Protein AF-A0A822E993-F1 (afdb_monomer_lite)

Sequence (216 aa):
KRFIEVQTLLLAPICPHVCDYVYQLLYPNKSIMEAKWPTPGKIDQSLIDSCNYLINTVHYFRNRSKILTTQQNKKYNVAVIYVACNYPRWQIIVINQLKIFFKENLSFPDNKILSSYFKDRQEIDKKYAKKVMPFVTYCQQLVKEANNNINILDQHLSFNEYEILVHNQQYIQRSLKLDELEIKVLDEEDTININNLDDVIPGKPLIQFFSNSSMD

pLDDT: mean 81.41, std 11.9, range [31.69, 96.19]

Secondary structure (DSSP, 8-state):
-HHHHHHHHHHTTT-HHHHHHHHHHHSTT--GGGPPPPPP----HHHHHHHHHHHHHHHHHHHHHHHHHHHH-----EEEEEEESS--HHHHHHHHHHHHHHHHHSSPPPHHHHHHHHHS-TTS-TTTHHHHHHHHHHHHHHHHHTTT-GGGGTS--SS-HHHHHHHTHHHHHHHHT-SEEEEEEE-TT-----TTGGG-BTTB-EEEEE-GGG--

Structure (mmCIF, N/CA/C/O backbone):
data_AF-A0A822E993-F1
#
_entry.id   AF-A0A822E993-F1
#
loop_
_atom_site.group_PDB
_atom_site.id
_atom_site.type_symbol
_atom_site.label_atom_id
_atom_site.label_alt_id
_atom_site.label_comp_id
_atom_site.label_asym_id
_atom_site.label_entity_id
_atom_site.label_seq_id
_atom_site.pdbx_PDB_ins_code
_atom_site.Cartn_x
_atom_site.Cartn_y
_atom_site.Cartn_z
_atom_site.occupancy
_atom_site.B_iso_or_equiv
_atom_site.auth_seq_id
_atom_site.auth_comp_id
_atom_site.auth_asym_id
_atom_site.auth_atom_id
_atom_site.pdbx_PDB_model_num
ATOM 1 N N . LYS A 1 1 ? -17.541 -4.269 17.108 1.00 82.38 1 LYS A N 1
ATOM 2 C CA . LYS A 1 1 ? -17.437 -4.755 18.510 1.00 82.38 1 LYS A CA 1
ATOM 3 C C . LYS A 1 1 ? -15.993 -5.075 18.911 1.00 82.38 1 LYS A C 1
ATOM 5 O O . LYS A 1 1 ? -15.479 -4.361 19.756 1.00 82.38 1 LYS A O 1
ATOM 10 N N . ARG A 1 2 ? -15.307 -6.040 18.271 1.00 89.94 2 ARG A N 1
ATOM 11 C CA . ARG A 1 2 ? -13.925 -6.432 18.639 1.00 89.94 2 ARG A CA 1
ATOM 12 C C . ARG A 1 2 ? -12.895 -5.292 18.601 1.00 89.94 2 ARG A C 1
ATOM 14 O O . ARG A 1 2 ? -12.056 -5.223 19.484 1.00 89.94 2 ARG A O 1
ATOM 21 N N . PHE A 1 3 ? -12.989 -4.379 17.631 1.00 93.69 3 PHE A N 1
ATOM 22 C CA . PHE A 1 3 ? -12.124 -3.191 17.584 1.00 93.69 3 PHE A CA 1
ATOM 23 C C . PHE A 1 3 ? -12.232 -2.333 18.854 1.00 93.69 3 PHE A C 1
ATOM 25 O O . PHE A 1 3 ? -11.215 -1.992 19.439 1.00 93.69 3 PHE A O 1
ATOM 32 N N . ILE A 1 4 ? -13.460 -2.033 19.296 1.00 94.19 4 ILE A N 1
ATOM 33 C CA . ILE A 1 4 ? -13.707 -1.181 20.469 1.00 94.19 4 ILE A CA 1
ATOM 34 C C . ILE A 1 4 ? -13.124 -1.848 21.714 1.00 94.19 4 ILE A C 1
ATOM 36 O O . ILE A 1 4 ? -12.376 -1.220 22.442 1.00 94.19 4 ILE A O 1
ATOM 40 N N . GLU A 1 5 ? -13.386 -3.141 21.903 1.00 92.88 5 GLU A N 1
ATOM 41 C CA . GLU A 1 5 ? -12.838 -3.917 23.018 1.00 92.88 5 GLU A CA 1
ATOM 42 C C . GLU A 1 5 ? -11.303 -3.894 23.057 1.00 92.88 5 GLU A C 1
ATOM 44 O O . GLU A 1 5 ? -10.722 -3.537 24.076 1.00 92.88 5 GLU A O 1
ATOM 49 N N . VAL A 1 6 ? -10.638 -4.226 21.945 1.00 94.69 6 VAL A N 1
ATOM 50 C CA . VAL A 1 6 ? -9.168 -4.241 21.882 1.00 94.69 6 VAL A CA 1
ATOM 51 C C . VAL A 1 6 ? -8.600 -2.840 22.105 1.00 94.69 6 VAL A C 1
ATOM 53 O O . VAL A 1 6 ? -7.672 -2.688 22.892 1.00 94.69 6 VAL A O 1
ATOM 56 N N . GLN A 1 7 ? -9.172 -1.812 21.473 1.00 95.19 7 GLN A N 1
ATOM 57 C CA . GLN A 1 7 ? -8.720 -0.431 21.636 1.00 95.19 7 GLN A CA 1
ATOM 58 C C . GLN A 1 7 ? -8.863 0.044 23.087 1.00 95.19 7 GLN A C 1
ATOM 60 O O . GLN A 1 7 ? -7.957 0.682 23.618 1.00 95.19 7 GLN A O 1
ATOM 65 N N . THR A 1 8 ? -9.975 -0.297 23.739 1.00 95.19 8 THR A N 1
ATOM 66 C CA . THR A 1 8 ? -10.232 0.000 25.149 1.00 95.19 8 THR A CA 1
ATOM 67 C C . THR A 1 8 ? -9.218 -0.693 26.063 1.00 95.19 8 THR A C 1
ATOM 69 O O . THR A 1 8 ? -8.695 -0.050 26.968 1.00 95.19 8 THR A O 1
ATOM 72 N N . LEU A 1 9 ? -8.865 -1.957 25.799 1.00 94.94 9 LEU A N 1
ATOM 73 C CA . LEU A 1 9 ? -7.833 -2.674 26.561 1.00 94.94 9 LEU A CA 1
ATOM 74 C C . LEU A 1 9 ? -6.432 -2.081 26.366 1.00 94.94 9 LEU A C 1
ATOM 76 O O . LEU A 1 9 ? -5.695 -1.921 27.336 1.00 94.94 9 LEU A O 1
ATOM 80 N N . LEU A 1 10 ? -6.068 -1.722 25.132 1.00 95.44 10 LEU A N 1
ATOM 81 C CA . LEU A 1 10 ? -4.770 -1.110 24.828 1.00 95.44 10 LEU A CA 1
ATOM 82 C C . LEU A 1 10 ? -4.624 0.284 25.454 1.00 95.44 10 LEU A C 1
ATOM 84 O O . LEU A 1 10 ? -3.526 0.672 25.846 1.00 95.44 10 LEU A O 1
ATOM 88 N N . LEU A 1 11 ? -5.724 1.034 25.555 1.00 96.06 11 LEU A N 1
ATOM 89 C CA . LEU A 1 11 ? -5.747 2.387 26.111 1.00 96.06 11 LEU A CA 1
ATOM 90 C C . LEU A 1 11 ? -5.896 2.408 27.645 1.00 96.06 11 LEU A C 1
ATOM 92 O O . LEU A 1 11 ? -5.627 3.436 28.271 1.00 96.06 11 LEU A O 1
ATOM 96 N N . ALA A 1 12 ? -6.278 1.285 28.262 1.00 95.38 12 ALA A N 1
ATOM 97 C CA . ALA A 1 12 ? -6.525 1.165 29.700 1.00 95.38 12 ALA A CA 1
ATOM 98 C C . ALA A 1 12 ? -5.381 1.686 30.596 1.00 95.38 12 ALA A C 1
ATOM 100 O O . ALA A 1 12 ? -5.687 2.399 31.554 1.00 95.38 12 ALA A O 1
ATOM 101 N N . PRO A 1 13 ? -4.085 1.431 30.300 1.00 94.31 13 PRO A N 1
ATOM 102 C CA . PRO A 1 13 ? -2.980 1.935 31.123 1.00 94.31 13 PRO A CA 1
ATOM 103 C C . PRO A 1 13 ? -2.816 3.463 31.086 1.00 94.31 13 PRO A C 1
ATOM 105 O O . PRO A 1 13 ? -2.168 4.026 31.962 1.00 94.31 13 PRO A O 1
ATOM 108 N N . ILE A 1 14 ? -3.374 4.134 30.072 1.00 96.19 14 ILE A N 1
ATOM 109 C CA . ILE A 1 14 ? -3.235 5.582 29.854 1.00 96.19 14 ILE A CA 1
ATOM 110 C C . ILE A 1 14 ? -4.478 6.320 30.362 1.00 96.19 14 ILE A C 1
ATOM 112 O O . ILE A 1 14 ? -4.371 7.323 31.066 1.00 96.19 14 ILE A O 1
ATOM 116 N N . CYS A 1 15 ? -5.672 5.830 30.017 1.00 95.38 15 CYS A N 1
ATOM 117 C CA . CYS A 1 15 ? -6.947 6.460 30.368 1.00 95.38 15 CYS A CA 1
ATOM 118 C C . CYS A 1 15 ? -7.907 5.457 31.035 1.00 95.38 15 CYS A C 1
ATOM 120 O O . CYS A 1 15 ? -8.941 5.124 30.446 1.00 95.38 15 CYS A O 1
ATOM 122 N N . PRO A 1 16 ? -7.616 4.989 32.263 1.00 94.12 16 PRO A N 1
ATOM 123 C CA . PRO A 1 16 ? -8.351 3.890 32.892 1.00 94.12 16 PRO A CA 1
ATOM 124 C C . PRO A 1 16 ? -9.833 4.207 33.120 1.00 94.12 16 PRO A C 1
ATOM 126 O O . PRO A 1 16 ? -10.677 3.368 32.837 1.00 94.12 16 PRO A O 1
ATOM 129 N N . HIS A 1 17 ? -10.175 5.427 33.548 1.00 94.12 17 HIS A N 1
ATOM 130 C CA . HIS A 1 17 ? -11.564 5.809 33.849 1.00 94.12 17 HIS A CA 1
ATOM 131 C C . HIS A 1 17 ? -12.476 5.776 32.613 1.00 94.12 17 HIS A C 1
ATOM 133 O O . HIS A 1 17 ? -13.586 5.254 32.661 1.00 94.12 17 HIS A O 1
ATOM 139 N N . VAL A 1 18 ? -11.993 6.312 31.484 1.00 95.38 18 VAL A N 1
ATOM 140 C CA . VAL A 1 18 ? -12.743 6.307 30.217 1.00 95.38 18 VAL A CA 1
ATOM 141 C C . VAL A 1 18 ? -12.866 4.882 29.695 1.00 95.38 18 VAL A C 1
ATOM 143 O O . VAL A 1 18 ? -13.931 4.474 29.238 1.00 95.38 18 VAL A O 1
ATOM 146 N N . CYS A 1 19 ? -11.781 4.114 29.782 1.00 95.94 19 CYS A N 1
ATOM 147 C CA . CYS A 1 19 ? -11.766 2.742 29.308 1.00 95.94 19 CYS A CA 1
ATOM 148 C C . CYS A 1 19 ? -12.680 1.839 30.145 1.00 95.94 19 CYS A C 1
ATOM 150 O O . CYS A 1 19 ? -13.388 1.033 29.557 1.00 95.94 19 CYS A O 1
ATOM 152 N N . ASP A 1 20 ? -12.745 2.011 31.469 1.00 94.44 20 ASP A N 1
ATOM 153 C CA . ASP A 1 20 ? -13.665 1.264 32.337 1.00 94.44 20 ASP A CA 1
ATOM 154 C C . ASP A 1 20 ? -15.129 1.582 32.007 1.00 94.44 20 ASP A C 1
ATOM 156 O O . ASP A 1 20 ? -15.923 0.666 31.819 1.00 94.44 20 ASP A O 1
ATOM 160 N N . TYR A 1 21 ? -15.470 2.859 31.795 1.00 94.69 21 TYR A N 1
ATOM 161 C CA . TYR A 1 21 ? -16.812 3.249 31.351 1.00 94.69 21 TYR A CA 1
ATOM 162 C C . TYR A 1 21 ? -17.186 2.617 30.000 1.00 94.69 21 TYR A C 1
ATOM 164 O O . TYR A 1 21 ? -18.245 2.006 29.861 1.00 94.69 21 TYR A O 1
ATOM 172 N N . VAL A 1 22 ? -16.301 2.701 28.999 1.00 94.50 22 VAL A N 1
ATOM 173 C CA . VAL A 1 22 ? -16.528 2.078 27.681 1.00 94.50 22 VAL A CA 1
ATOM 174 C C . VAL A 1 22 ? -16.613 0.553 27.792 1.00 94.50 22 VAL A C 1
ATOM 176 O O . VAL A 1 22 ? -17.422 -0.075 27.107 1.00 94.50 22 VAL A O 1
ATOM 179 N N . TYR A 1 23 ? -15.813 -0.056 28.664 1.00 94.38 23 TYR A N 1
ATOM 180 C CA . TYR A 1 23 ? -15.820 -1.495 28.889 1.00 94.38 23 TYR A CA 1
ATOM 181 C C . TYR A 1 23 ? -17.119 -1.958 29.558 1.00 94.38 23 TYR A C 1
ATOM 183 O O . TYR A 1 23 ? -17.698 -2.941 29.103 1.00 94.38 23 TYR A O 1
ATOM 191 N N . GLN A 1 24 ? -17.643 -1.213 30.536 1.00 93.94 24 GLN A N 1
ATOM 192 C CA . GLN A 1 24 ? -18.948 -1.473 31.155 1.00 93.94 24 GLN A CA 1
ATOM 193 C C . GLN A 1 24 ? -20.109 -1.352 30.154 1.00 93.94 24 GLN A C 1
ATOM 195 O O . GLN A 1 24 ? -21.062 -2.129 30.225 1.00 93.94 24 GLN A O 1
ATOM 200 N N . LEU A 1 25 ? -20.022 -0.435 29.179 1.00 93.94 25 LEU A N 1
ATOM 201 C CA . LEU A 1 25 ? -21.004 -0.341 28.088 1.00 93.94 25 LEU A CA 1
ATOM 202 C C . LEU A 1 25 ? -20.999 -1.587 27.185 1.00 93.94 25 LEU A C 1
ATOM 204 O O . LEU A 1 25 ? -22.043 -1.982 26.668 1.00 93.94 25 LEU A O 1
ATOM 208 N N . LEU A 1 26 ? -19.834 -2.209 26.974 1.00 92.06 26 LEU A N 1
ATOM 209 C CA . LEU A 1 26 ? -19.707 -3.441 26.186 1.00 92.06 26 LEU A CA 1
ATOM 210 C C . LEU A 1 26 ? -20.053 -4.699 26.996 1.00 92.06 26 LEU A C 1
ATOM 212 O O . LEU A 1 26 ? -20.628 -5.645 26.446 1.00 92.06 26 LEU A O 1
ATOM 216 N N . TYR A 1 27 ? -19.679 -4.707 28.275 1.00 91.25 27 TYR A N 1
ATOM 217 C CA . TYR A 1 27 ? -19.807 -5.809 29.218 1.00 91.25 27 TYR A CA 1
ATOM 218 C C . TYR A 1 27 ? -20.334 -5.288 30.564 1.00 91.25 27 TYR A C 1
ATOM 220 O O . TYR A 1 27 ? -19.545 -4.932 31.443 1.00 91.25 27 TYR A O 1
ATOM 228 N N . PRO A 1 28 ? -21.664 -5.276 30.754 1.00 91.38 28 PRO A N 1
ATOM 229 C CA . PRO A 1 28 ? -22.270 -4.795 31.989 1.00 91.38 28 PRO A CA 1
ATOM 230 C C . PRO A 1 28 ? -21.721 -5.523 33.223 1.00 91.38 28 PRO A C 1
ATOM 232 O O . PRO A 1 28 ? -21.544 -6.743 33.200 1.00 91.38 28 PRO A O 1
ATOM 235 N N . ASN A 1 29 ? -21.485 -4.773 34.303 1.00 88.19 29 ASN A N 1
ATOM 236 C CA . ASN A 1 29 ? -20.983 -5.258 35.598 1.00 88.19 29 ASN A CA 1
ATOM 237 C C . ASN A 1 29 ? -19.580 -5.892 35.574 1.00 88.19 29 ASN A C 1
ATOM 239 O O . ASN A 1 29 ? -19.241 -6.642 36.487 1.00 88.19 29 ASN A O 1
ATOM 243 N N . LYS A 1 30 ? -18.759 -5.610 34.556 1.00 91.31 30 LYS A N 1
ATOM 244 C CA . LYS A 1 30 ? -17.346 -6.008 34.532 1.00 91.31 30 LYS A CA 1
ATOM 245 C C . LYS A 1 30 ? -16.450 -4.782 34.521 1.00 91.31 30 LYS A C 1
ATOM 247 O O . LYS A 1 30 ? -16.695 -3.856 33.752 1.00 91.31 30 LYS A O 1
ATOM 252 N N . SER A 1 31 ? -15.397 -4.807 35.333 1.00 91.56 31 SER A N 1
ATOM 253 C CA . SER A 1 31 ? -14.355 -3.783 35.283 1.00 91.56 31 SER A CA 1
ATOM 254 C C . SER A 1 31 ? -13.259 -4.177 34.301 1.00 91.56 31 SER A C 1
ATOM 256 O O . SER A 1 31 ? -12.918 -5.353 34.150 1.00 91.56 31 SER A O 1
ATOM 258 N N . ILE A 1 32 ? -12.672 -3.174 33.655 1.00 93.00 32 ILE A N 1
ATOM 259 C CA . ILE A 1 32 ? -11.519 -3.359 32.779 1.00 93.00 32 ILE A CA 1
ATOM 260 C C . ILE A 1 32 ? -10.275 -3.842 33.534 1.00 93.00 32 ILE A C 1
ATOM 262 O O . ILE A 1 32 ? -9.412 -4.479 32.939 1.00 93.00 32 ILE A O 1
ATOM 266 N N . MET A 1 33 ? -10.191 -3.596 34.846 1.00 90.12 33 MET A N 1
ATOM 267 C CA . MET A 1 33 ? -9.048 -4.005 35.673 1.00 90.12 33 MET A CA 1
ATOM 268 C C . MET A 1 33 ? -8.907 -5.530 35.782 1.00 90.12 33 MET A C 1
ATOM 270 O O . MET A 1 33 ? -7.813 -6.039 36.004 1.00 90.12 33 MET A O 1
ATOM 274 N N . GLU A 1 34 ? -10.004 -6.267 35.595 1.00 91.19 34 GLU A N 1
ATOM 275 C CA . GLU A 1 34 ? -10.023 -7.736 35.586 1.00 91.19 34 GLU A CA 1
ATOM 276 C C . GLU A 1 34 ? -9.786 -8.316 34.183 1.00 91.19 34 GLU A C 1
ATOM 278 O O . GLU A 1 34 ? -9.674 -9.535 34.003 1.00 91.19 34 GLU A O 1
ATOM 283 N N . ALA A 1 35 ? -9.748 -7.460 33.160 1.00 91.56 35 ALA A N 1
ATOM 284 C CA . ALA A 1 35 ? -9.637 -7.890 31.782 1.00 91.56 35 ALA A CA 1
ATOM 285 C C . ALA A 1 35 ? -8.201 -8.311 31.442 1.00 91.56 35 ALA A C 1
ATOM 287 O O . ALA A 1 35 ? -7.214 -7.707 31.861 1.00 91.56 35 ALA A O 1
ATOM 288 N N . LYS A 1 36 ? -8.079 -9.372 30.640 1.00 92.25 36 LYS A N 1
ATOM 289 C CA . LYS A 1 36 ? -6.784 -9.860 30.156 1.00 92.25 36 LYS A CA 1
ATOM 290 C C . LYS A 1 36 ? -6.318 -9.042 28.958 1.00 92.25 36 LYS A C 1
ATOM 292 O O . LYS A 1 36 ? -7.128 -8.548 28.175 1.00 92.25 36 LYS A O 1
ATOM 297 N N . TRP A 1 37 ? -5.002 -8.987 28.777 1.00 93.31 37 TRP A N 1
ATOM 298 C CA . TRP A 1 37 ? -4.403 -8.382 27.593 1.00 93.31 37 TRP A CA 1
ATOM 299 C C . TRP A 1 37 ? -4.914 -9.057 26.303 1.00 93.31 37 TRP A C 1
ATOM 301 O O . TRP A 1 37 ? -5.013 -10.290 26.265 1.00 93.31 37 TRP A O 1
ATOM 311 N N . PRO A 1 38 ? -5.251 -8.291 25.246 1.00 94.31 38 PRO A N 1
ATOM 312 C CA . PRO A 1 38 ? -5.807 -8.850 24.022 1.00 94.31 38 PRO A CA 1
ATOM 313 C C . PRO A 1 38 ? -4.789 -9.732 23.293 1.00 94.31 38 PRO A C 1
ATOM 315 O O . PRO A 1 38 ? -3.618 -9.381 23.151 1.00 94.31 38 PRO A O 1
ATOM 318 N N . THR A 1 39 ? -5.248 -10.873 22.778 1.00 92.00 39 THR A N 1
ATOM 319 C CA . THR A 1 39 ? -4.422 -11.769 21.964 1.00 92.00 39 THR A CA 1
ATOM 320 C C . THR A 1 39 ? -4.483 -11.377 20.482 1.00 92.00 39 THR A C 1
ATOM 322 O O . THR A 1 39 ? -5.586 -11.204 19.938 1.00 92.00 39 THR A O 1
ATOM 325 N N . PRO A 1 40 ? -3.326 -11.227 19.806 1.00 90.50 40 PRO A N 1
ATOM 326 C CA . PRO A 1 40 ? -3.295 -10.917 18.383 1.00 90.50 40 PRO A CA 1
ATOM 327 C C . PRO A 1 40 ? -3.829 -12.098 17.560 1.00 90.50 40 PRO A C 1
ATOM 329 O O . PRO A 1 40 ? -3.612 -13.263 17.895 1.00 90.50 40 PRO A O 1
ATOM 332 N N . GLY A 1 41 ? -4.565 -11.785 16.492 1.00 88.38 41 GLY A N 1
ATOM 333 C CA . GLY A 1 41 ? -5.029 -12.772 15.515 1.00 88.38 41 GLY A CA 1
ATOM 334 C C . GLY A 1 41 ? -3.969 -13.088 14.457 1.00 88.38 41 GLY A C 1
ATOM 335 O O . GLY A 1 41 ? -2.836 -12.618 14.533 1.00 88.38 41 GLY A O 1
ATOM 336 N N . LYS A 1 42 ? -4.357 -13.859 13.434 1.00 91.12 42 LYS A N 1
ATOM 337 C CA . LYS A 1 42 ? -3.525 -14.057 12.240 1.00 91.12 42 LYS A CA 1
ATOM 338 C C . LYS A 1 42 ? -3.390 -12.732 11.487 1.00 91.12 42 LYS A C 1
ATOM 340 O O . LYS A 1 42 ? -4.386 -12.039 11.294 1.00 91.12 42 LYS A O 1
ATOM 345 N N . ILE A 1 43 ? -2.168 -12.409 11.078 1.00 89.12 43 ILE A N 1
ATOM 346 C CA . ILE A 1 43 ? -1.851 -11.208 10.306 1.00 89.12 43 ILE A CA 1
ATOM 347 C C . ILE A 1 43 ? -1.723 -11.623 8.845 1.00 89.12 43 ILE A C 1
ATOM 349 O O . ILE A 1 43 ? -0.922 -12.501 8.528 1.00 89.12 43 ILE A O 1
ATOM 353 N N . ASP A 1 44 ? -2.522 -11.008 7.978 1.00 89.38 44 ASP A N 1
ATOM 354 C CA . ASP A 1 44 ? -2.403 -11.165 6.531 1.00 89.38 44 ASP A CA 1
ATOM 355 C C . ASP A 1 44 ? -1.608 -9.986 5.964 1.00 89.38 44 ASP A C 1
ATOM 357 O O . ASP A 1 44 ? -2.106 -8.860 5.880 1.00 89.38 44 ASP A O 1
ATOM 361 N N . GLN A 1 45 ? -0.346 -10.249 5.624 1.00 85.38 45 GLN A N 1
ATOM 362 C CA . GLN A 1 45 ? 0.557 -9.225 5.111 1.00 85.38 45 GLN A CA 1
ATOM 363 C C . GLN A 1 45 ? 0.112 -8.722 3.734 1.00 85.38 45 GLN A C 1
ATOM 365 O O . GLN A 1 45 ? 0.172 -7.522 3.488 1.00 85.38 45 GLN A O 1
ATOM 370 N N . SER A 1 46 ? -0.423 -9.605 2.881 1.00 85.62 46 SER A N 1
ATOM 371 C CA . SER A 1 46 ? -0.903 -9.227 1.546 1.00 85.62 46 SER A CA 1
ATOM 372 C C . SER A 1 46 ? -2.044 -8.212 1.635 1.00 85.62 46 SER A C 1
ATOM 374 O O . SER A 1 46 ? -2.054 -7.203 0.928 1.00 85.62 46 SER A O 1
ATOM 376 N N . LEU A 1 47 ? -2.963 -8.413 2.586 1.00 88.81 47 LEU A N 1
ATOM 377 C CA . LEU A 1 47 ? -4.062 -7.481 2.823 1.00 88.81 47 LEU A CA 1
ATOM 378 C C . LEU A 1 47 ? -3.559 -6.128 3.346 1.00 88.81 47 LEU A C 1
ATOM 380 O O . LEU A 1 47 ? -4.010 -5.086 2.871 1.00 88.81 47 LEU A O 1
ATOM 384 N N . ILE A 1 48 ? -2.604 -6.114 4.278 1.00 89.12 48 ILE A N 1
ATOM 385 C CA . ILE A 1 48 ? -2.008 -4.865 4.780 1.00 89.12 48 ILE A CA 1
ATOM 386 C C . ILE A 1 48 ? -1.328 -4.094 3.645 1.00 89.12 48 ILE A C 1
ATOM 388 O O . ILE A 1 48 ? -1.561 -2.891 3.496 1.00 89.12 48 ILE A O 1
ATOM 392 N N . ASP A 1 49 ? -0.541 -4.785 2.825 1.00 86.19 49 ASP A N 1
ATOM 393 C CA . ASP A 1 49 ? 0.152 -4.192 1.685 1.00 86.19 49 ASP A CA 1
ATOM 394 C C . ASP A 1 49 ? -0.857 -3.626 0.671 1.00 86.19 49 ASP A C 1
ATOM 396 O O . ASP A 1 49 ? -0.688 -2.499 0.202 1.00 86.19 49 ASP A O 1
ATOM 400 N N . SER A 1 50 ? -1.961 -4.341 0.417 1.00 89.81 50 SER A N 1
ATOM 401 C CA . SER A 1 50 ? -3.045 -3.884 -0.464 1.00 89.81 50 SER A CA 1
ATOM 402 C C . SER A 1 50 ? -3.733 -2.612 0.047 1.00 89.81 50 SER A C 1
ATOM 404 O O . SER A 1 50 ? -3.985 -1.677 -0.718 1.00 89.81 50 SER A O 1
ATOM 406 N N . CYS A 1 51 ? -3.980 -2.525 1.359 1.00 90.62 51 CYS A N 1
ATOM 407 C CA . CYS A 1 51 ? -4.561 -1.347 1.996 1.00 90.62 51 CYS A CA 1
ATOM 408 C C . CYS A 1 51 ? -3.610 -0.150 1.925 1.00 90.62 51 CYS A C 1
ATOM 410 O O . CYS A 1 51 ? -4.032 0.959 1.590 1.00 90.62 51 CYS A O 1
ATOM 412 N N . ASN A 1 52 ? -2.326 -0.367 2.216 1.00 89.69 52 ASN A N 1
ATOM 413 C CA . ASN A 1 52 ? -1.304 0.673 2.135 1.00 89.69 52 ASN A CA 1
ATOM 414 C C . ASN A 1 52 ? -1.166 1.199 0.705 1.00 89.69 52 ASN A C 1
ATOM 416 O O . ASN A 1 52 ? -1.139 2.413 0.493 1.00 89.69 52 ASN A O 1
ATOM 420 N N . TYR A 1 53 ? -1.145 0.297 -0.278 1.00 90.06 53 TYR A N 1
ATOM 421 C CA . TYR A 1 53 ? -1.170 0.646 -1.692 1.00 90.06 53 TYR A CA 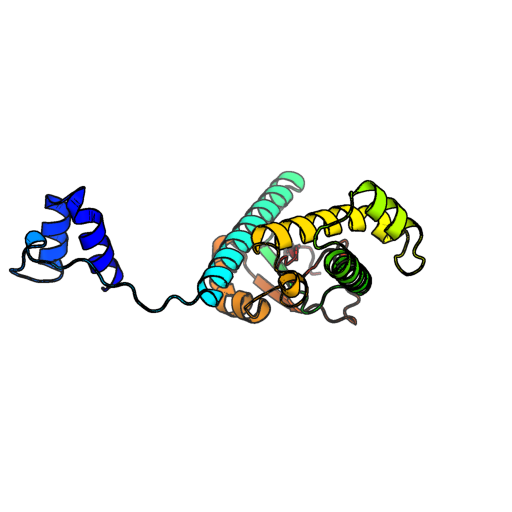1
ATOM 422 C C . TYR A 1 53 ? -2.387 1.516 -2.030 1.00 90.06 53 TYR A C 1
ATOM 424 O O . TYR A 1 53 ? -2.221 2.609 -2.568 1.00 90.06 53 TYR A O 1
ATOM 432 N N . LEU A 1 54 ? -3.597 1.109 -1.635 1.00 91.62 54 LEU A N 1
ATOM 433 C CA . LEU A 1 54 ? -4.817 1.866 -1.919 1.00 91.62 54 LEU A CA 1
ATOM 434 C C . LEU A 1 54 ? -4.791 3.277 -1.310 1.00 91.62 54 LEU A C 1
ATOM 436 O O . LEU A 1 54 ? -5.133 4.250 -1.986 1.00 91.62 54 LEU A O 1
ATOM 440 N N . ILE A 1 55 ? -4.354 3.415 -0.055 1.00 90.81 55 ILE A N 1
ATOM 441 C CA . ILE A 1 55 ? -4.245 4.714 0.628 1.00 90.81 55 ILE A CA 1
ATOM 442 C C . ILE A 1 55 ? -3.248 5.625 -0.099 1.00 90.81 55 ILE A C 1
ATOM 444 O O . ILE A 1 55 ? -3.555 6.791 -0.375 1.00 90.81 55 ILE A O 1
ATOM 448 N N . ASN A 1 56 ? -2.076 5.092 -0.448 1.00 90.38 56 ASN A N 1
ATOM 449 C CA . ASN A 1 56 ? -1.026 5.834 -1.143 1.00 90.38 56 ASN A CA 1
ATOM 450 C C . ASN A 1 56 ? -1.473 6.269 -2.545 1.00 90.38 56 ASN A C 1
ATOM 452 O O . ASN A 1 56 ? -1.280 7.427 -2.927 1.00 90.38 56 ASN A O 1
ATOM 456 N N . THR A 1 57 ? -2.131 5.375 -3.280 1.00 90.06 57 THR A N 1
ATOM 457 C CA . THR A 1 57 ? -2.667 5.625 -4.620 1.00 90.06 57 THR A CA 1
ATOM 458 C C . THR A 1 57 ? -3.756 6.700 -4.602 1.00 90.06 57 THR A C 1
ATOM 460 O O . THR A 1 57 ? -3.693 7.662 -5.369 1.00 90.06 57 THR A O 1
ATOM 463 N N . VAL A 1 58 ? -4.710 6.635 -3.667 1.00 91.56 58 VAL A N 1
ATOM 464 C CA . VAL A 1 58 ? -5.757 7.664 -3.523 1.00 91.56 58 VAL A CA 1
ATOM 465 C C . VAL A 1 58 ? -5.166 9.020 -3.136 1.00 91.56 58 VAL A C 1
ATOM 467 O O . VAL A 1 58 ? -5.586 10.058 -3.659 1.00 91.56 58 VAL A O 1
ATOM 470 N N . HIS A 1 59 ? -4.164 9.035 -2.256 1.00 91.12 59 HIS A N 1
ATOM 471 C CA . HIS A 1 59 ? -3.441 10.257 -1.914 1.00 91.12 59 HIS A CA 1
ATOM 472 C C . HIS A 1 59 ? -2.728 10.858 -3.138 1.00 91.12 59 HIS A C 1
ATOM 474 O O . HIS A 1 59 ? -2.841 12.063 -3.391 1.00 91.12 59 HIS A O 1
ATOM 480 N N . TYR A 1 60 ? -2.055 10.025 -3.937 1.00 90.44 60 TYR A N 1
ATOM 481 C CA . TYR A 1 60 ? -1.427 10.433 -5.193 1.00 90.44 60 TYR A CA 1
ATOM 482 C C . TYR A 1 60 ? -2.448 11.024 -6.179 1.00 90.44 60 TYR A C 1
ATOM 484 O O . TYR A 1 60 ? -2.251 12.141 -6.669 1.00 90.44 60 TYR A O 1
ATOM 492 N N . PHE A 1 61 ? -3.579 10.348 -6.401 1.00 91.00 61 PHE A N 1
ATOM 493 C CA . PHE A 1 61 ? -4.650 10.828 -7.281 1.00 91.00 61 PHE A CA 1
ATOM 494 C C . PHE A 1 61 ? -5.203 12.180 -6.834 1.00 91.00 61 PHE A C 1
ATOM 496 O O . PHE A 1 61 ? -5.388 13.080 -7.655 1.00 91.00 61 PHE A O 1
ATOM 503 N N . ARG A 1 62 ? -5.404 12.363 -5.525 1.00 90.00 62 ARG A N 1
ATOM 504 C CA . ARG A 1 62 ? -5.898 13.622 -4.958 1.00 90.00 62 ARG A CA 1
ATOM 505 C C . ARG A 1 62 ? -4.906 14.770 -5.126 1.00 90.00 62 ARG A C 1
ATOM 507 O O . ARG A 1 62 ? -5.313 15.914 -5.319 1.00 90.00 62 ARG A O 1
ATOM 514 N N . ASN A 1 63 ? -3.609 14.500 -5.034 1.00 89.88 63 ASN A N 1
ATOM 515 C CA . ASN A 1 63 ? -2.596 15.525 -5.273 1.00 89.88 63 ASN A CA 1
ATOM 516 C C . ASN A 1 63 ? -2.509 15.879 -6.757 1.00 89.88 63 ASN A C 1
ATOM 518 O O . ASN A 1 63 ? -2.430 17.059 -7.100 1.00 89.88 63 ASN A O 1
ATOM 522 N N . ARG A 1 64 ? -2.616 14.881 -7.639 1.00 87.38 64 ARG A N 1
ATOM 523 C CA . ARG A 1 64 ? -2.647 15.103 -9.085 1.00 87.38 64 ARG A CA 1
ATOM 524 C C . ARG A 1 64 ? -3.868 15.917 -9.521 1.00 87.38 64 ARG A C 1
ATOM 526 O O . ARG A 1 64 ? -3.699 16.869 -10.281 1.00 87.38 64 ARG A O 1
ATOM 533 N N . SER A 1 65 ? -5.060 15.621 -8.995 1.00 86.75 65 SER A N 1
ATOM 534 C CA . SER A 1 65 ? -6.277 16.387 -9.301 1.00 86.75 65 SER A CA 1
ATOM 535 C C . SER A 1 65 ? -6.173 17.845 -8.846 1.00 86.75 65 SER A C 1
ATOM 537 O O . SER A 1 65 ? -6.520 18.751 -9.605 1.00 86.75 65 SER A O 1
ATOM 539 N N . LYS A 1 66 ? -5.624 18.099 -7.649 1.00 87.12 66 LYS A N 1
ATOM 540 C CA . LYS A 1 66 ? -5.355 19.461 -7.158 1.00 87.12 66 LYS A CA 1
ATOM 541 C C . LYS A 1 66 ? -4.414 20.229 -8.082 1.00 87.12 66 LYS A C 1
ATOM 543 O O . LYS A 1 66 ? -4.738 21.348 -8.458 1.00 87.12 66 LYS A O 1
ATOM 548 N N . ILE A 1 67 ? -3.278 19.637 -8.462 1.00 86.69 67 ILE A N 1
ATOM 549 C CA . ILE A 1 67 ? -2.291 20.295 -9.333 1.00 86.69 67 ILE A CA 1
ATOM 550 C C . ILE A 1 67 ? -2.932 20.684 -10.670 1.00 86.69 67 ILE A C 1
ATOM 552 O O . ILE A 1 67 ? -2.803 21.828 -11.097 1.00 86.69 67 ILE A O 1
ATOM 556 N N . LEU A 1 68 ? -3.672 19.765 -11.295 1.00 83.94 68 LEU A N 1
ATOM 557 C CA . LEU A 1 68 ? -4.343 20.016 -12.573 1.00 83.94 68 LEU A CA 1
ATOM 558 C C . LEU A 1 68 ? -5.444 21.075 -12.462 1.00 83.94 68 LEU A C 1
ATOM 560 O O . LEU A 1 68 ? -5.593 21.898 -13.364 1.00 83.94 68 LEU A O 1
ATOM 564 N N . THR A 1 69 ? -6.195 21.077 -11.360 1.00 82.69 69 THR A N 1
ATOM 565 C CA . THR A 1 69 ? -7.250 22.068 -11.112 1.00 82.69 69 THR A CA 1
ATOM 566 C C . THR A 1 69 ? -6.651 23.463 -10.928 1.00 82.69 69 THR A C 1
ATOM 568 O O . THR A 1 69 ? -7.148 24.413 -11.520 1.00 82.69 69 THR A O 1
ATOM 571 N N . THR A 1 70 ? -5.552 23.592 -10.177 1.00 82.69 70 THR A N 1
ATOM 572 C CA . THR A 1 70 ? -4.855 24.874 -9.971 1.00 82.69 70 THR A CA 1
ATOM 573 C C . THR A 1 70 ? -4.169 25.379 -11.242 1.00 82.69 70 THR A C 1
ATOM 575 O O . THR A 1 70 ? -4.164 26.576 -11.499 1.00 82.69 70 THR A O 1
ATOM 578 N N . GLN A 1 71 ? -3.580 24.488 -12.046 1.00 83.00 71 GLN A N 1
ATOM 579 C CA . GLN A 1 71 ? -2.882 24.877 -13.277 1.00 83.00 71 GLN A CA 1
ATOM 580 C C . GLN A 1 71 ? -3.839 25.263 -14.407 1.00 83.00 71 GLN A C 1
ATOM 582 O O . GLN A 1 71 ? -3.535 26.171 -15.174 1.00 83.00 71 GLN A O 1
ATOM 587 N N . GLN A 1 72 ? -4.968 24.561 -14.538 1.00 76.69 72 GLN A N 1
ATOM 588 C CA . GLN A 1 72 ? -5.875 24.726 -15.679 1.00 76.69 72 GLN A CA 1
ATOM 589 C C . GLN A 1 72 ? -7.189 25.433 -15.328 1.00 76.69 72 GLN A C 1
ATOM 591 O O . GLN A 1 72 ? -7.977 25.692 -16.232 1.00 76.69 72 GLN A O 1
ATOM 596 N N . ASN A 1 73 ? -7.448 25.738 -14.049 1.00 75.44 73 ASN A N 1
ATOM 597 C CA . ASN A 1 73 ? -8.697 26.335 -13.549 1.00 75.44 73 ASN A CA 1
ATOM 598 C C . ASN A 1 73 ? -9.974 25.622 -14.042 1.00 75.44 73 ASN A C 1
ATOM 600 O O . ASN A 1 73 ? -11.033 26.234 -14.175 1.00 75.44 73 ASN A O 1
ATOM 604 N N . LYS A 1 74 ? -9.883 24.315 -14.311 1.00 75.94 74 LYS A N 1
ATOM 605 C CA . LYS A 1 74 ? -10.990 23.475 -14.779 1.00 75.94 74 LYS A CA 1
ATOM 606 C C . LYS A 1 74 ? -11.374 22.465 -13.710 1.00 75.94 74 LYS A C 1
ATOM 608 O O . LYS A 1 74 ? -10.510 21.920 -13.025 1.00 75.94 74 LYS A O 1
ATOM 613 N N . LYS A 1 75 ? -12.677 22.208 -13.594 1.00 77.12 75 LYS A N 1
ATOM 614 C CA . LYS A 1 75 ? -13.195 21.076 -12.823 1.00 77.12 75 LYS A CA 1
ATOM 615 C C . LYS A 1 75 ? -13.173 19.837 -13.706 1.00 77.12 75 LYS A C 1
ATOM 617 O O . LYS A 1 75 ? -13.630 19.880 -14.847 1.00 77.12 75 LYS A O 1
ATOM 622 N N . TYR A 1 76 ? -12.623 18.764 -13.161 1.00 81.56 76 TYR A N 1
ATOM 623 C CA . TYR A 1 76 ? -12.622 17.459 -13.794 1.00 81.56 76 TYR A CA 1
ATOM 624 C C . TYR A 1 76 ? -13.639 16.585 -13.086 1.00 81.56 76 TYR A C 1
ATOM 626 O O . TYR A 1 76 ? -13.594 16.465 -11.861 1.00 81.56 76 TYR A O 1
ATOM 634 N N . ASN A 1 77 ? -14.531 15.996 -13.868 1.00 83.06 77 ASN A N 1
ATOM 635 C CA . ASN A 1 77 ? -15.653 15.220 -13.358 1.00 83.06 77 ASN A CA 1
ATOM 636 C C . ASN A 1 77 ? -15.520 13.739 -13.723 1.00 83.06 77 ASN A C 1
ATOM 638 O O . ASN A 1 77 ? -16.064 12.893 -13.022 1.00 83.06 77 ASN A O 1
ATOM 642 N N . VAL A 1 78 ? -14.750 13.429 -14.766 1.00 87.44 78 VAL A N 1
ATOM 643 C CA . VAL A 1 78 ? -14.504 12.066 -15.236 1.00 87.44 78 VAL A CA 1
ATOM 644 C C . VAL A 1 78 ? -13.028 11.747 -15.044 1.00 87.44 78 VAL A C 1
ATOM 646 O O . VAL A 1 78 ? -12.166 12.600 -15.284 1.00 87.44 78 VAL A O 1
ATOM 649 N N . ALA A 1 79 ? -12.712 10.531 -14.612 1.00 88.31 79 ALA A N 1
ATOM 650 C CA . ALA A 1 79 ? -11.336 10.053 -14.601 1.00 88.31 79 ALA A CA 1
ATOM 651 C C . ALA A 1 79 ? -11.218 8.622 -15.119 1.00 88.31 79 ALA A C 1
ATOM 653 O O . ALA A 1 79 ? -12.102 7.796 -14.908 1.00 88.31 79 ALA A O 1
ATOM 654 N N . VAL A 1 80 ? -10.081 8.338 -15.749 1.00 89.19 80 VAL A N 1
ATOM 655 C CA . VAL A 1 80 ? -9.698 6.993 -16.179 1.00 89.19 80 VAL A CA 1
ATOM 656 C C . VAL A 1 80 ? -8.407 6.615 -15.462 1.00 89.19 80 VAL A C 1
ATOM 658 O O . VAL A 1 80 ? -7.425 7.364 -15.506 1.00 89.19 80 VAL A O 1
ATOM 661 N N . ILE A 1 81 ? -8.429 5.481 -14.765 1.00 89.50 81 ILE A N 1
ATOM 662 C CA . ILE A 1 81 ? -7.261 4.870 -14.130 1.00 89.50 81 ILE A CA 1
ATOM 663 C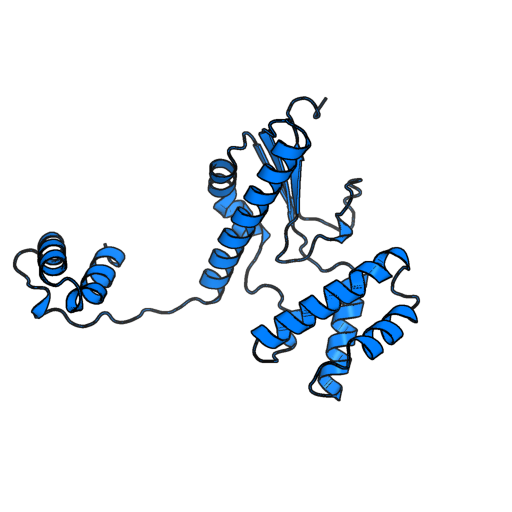 C . ILE A 1 81 ? -6.740 3.776 -15.052 1.00 89.50 81 ILE A C 1
ATOM 665 O O . ILE A 1 81 ? -7.490 2.887 -15.447 1.00 89.50 81 ILE A O 1
ATOM 669 N N . TYR A 1 82 ? -5.446 3.826 -15.338 1.00 86.94 82 TYR A N 1
ATOM 670 C CA . TYR A 1 82 ? -4.736 2.824 -16.114 1.00 86.94 82 TYR A CA 1
ATOM 671 C C . TYR A 1 82 ? -3.854 1.980 -15.200 1.00 86.94 82 TYR A C 1
ATOM 673 O O . TYR A 1 82 ? -3.035 2.518 -14.445 1.00 86.94 82 TYR A O 1
ATOM 681 N N . VAL A 1 83 ? -4.026 0.664 -15.293 1.00 86.25 83 VAL A N 1
ATOM 682 C CA . VAL A 1 83 ? -3.292 -0.346 -14.526 1.00 86.25 83 VAL A CA 1
ATOM 683 C C . VAL A 1 83 ? -2.516 -1.222 -15.498 1.00 86.25 83 VAL A C 1
ATOM 685 O O . VAL A 1 83 ? -3.093 -1.727 -16.456 1.00 86.25 83 VAL A O 1
ATOM 688 N N . ALA A 1 84 ? -1.221 -1.417 -15.259 1.00 81.94 84 ALA A N 1
ATOM 689 C CA . ALA A 1 84 ? -0.406 -2.336 -16.048 1.00 81.94 84 ALA A CA 1
ATOM 690 C C . ALA A 1 84 ? -0.283 -3.679 -15.321 1.00 81.94 84 ALA A C 1
ATOM 692 O O . ALA A 1 84 ? 0.128 -3.715 -14.163 1.00 81.94 84 ALA A O 1
ATOM 693 N N . CYS A 1 85 ? -0.599 -4.779 -16.008 1.00 73.25 85 CYS A N 1
ATOM 694 C CA . CYS A 1 85 ? -0.374 -6.132 -15.486 1.00 73.25 85 CYS A CA 1
ATOM 695 C C . CYS A 1 85 ? 1.102 -6.533 -15.567 1.00 73.25 85 CYS A C 1
ATOM 697 O O . CYS A 1 85 ? 1.619 -7.204 -14.677 1.00 73.25 85 CYS A O 1
ATOM 699 N N . ASN A 1 86 ? 1.783 -6.102 -16.630 1.00 74.88 86 ASN A N 1
ATOM 700 C CA . ASN A 1 86 ? 3.164 -6.461 -16.913 1.00 74.88 86 ASN A CA 1
ATOM 701 C C . ASN A 1 86 ? 4.044 -5.220 -17.027 1.00 74.88 86 ASN A C 1
ATOM 703 O O . ASN A 1 86 ? 3.612 -4.147 -17.451 1.00 74.88 86 ASN A O 1
ATOM 707 N N . TYR A 1 87 ? 5.316 -5.392 -16.679 1.00 75.94 87 TYR A N 1
ATOM 708 C CA . TYR A 1 87 ? 6.336 -4.393 -16.952 1.00 75.94 87 TYR A CA 1
ATOM 709 C C . TYR A 1 87 ? 6.519 -4.200 -18.465 1.00 75.94 87 TYR A C 1
ATOM 711 O O . TYR A 1 87 ? 6.608 -5.189 -19.194 1.00 75.94 87 TYR A O 1
ATOM 719 N N . PRO A 1 88 ? 6.690 -2.958 -18.948 1.00 78.00 88 PRO A N 1
ATOM 720 C CA . PRO A 1 88 ? 7.113 -2.712 -20.319 1.00 78.00 88 PRO A CA 1
ATOM 721 C C . PRO A 1 88 ? 8.419 -3.445 -20.654 1.00 78.00 88 PRO A C 1
ATOM 723 O O . PRO A 1 88 ? 9.308 -3.591 -19.808 1.00 78.00 88 PRO A O 1
ATOM 726 N N . ARG A 1 89 ? 8.590 -3.838 -21.921 1.00 78.56 89 ARG A N 1
ATOM 727 C CA . ARG A 1 89 ? 9.732 -4.646 -22.390 1.00 78.56 89 ARG A CA 1
ATOM 728 C C . ARG A 1 89 ? 11.102 -4.111 -21.954 1.00 78.56 89 ARG A C 1
ATOM 730 O O . ARG A 1 89 ? 11.951 -4.883 -21.513 1.00 78.56 89 ARG A O 1
ATOM 737 N N . TRP A 1 90 ? 11.323 -2.797 -22.025 1.00 79.75 90 TRP A N 1
ATOM 738 C CA . TRP A 1 90 ? 12.594 -2.185 -21.613 1.00 79.75 90 TRP A CA 1
ATOM 739 C C . TRP A 1 90 ? 12.843 -2.290 -20.097 1.00 79.75 90 TRP A C 1
ATOM 741 O O . TRP A 1 90 ? 13.988 -2.442 -19.673 1.00 79.75 90 TRP A O 1
ATOM 751 N N . GLN A 1 91 ? 11.788 -2.263 -19.277 1.00 78.88 91 GLN A N 1
ATOM 752 C CA . GLN A 1 91 ? 11.880 -2.410 -17.822 1.00 78.88 91 GLN A CA 1
ATOM 753 C C . GLN A 1 91 ? 12.173 -3.858 -17.432 1.00 78.88 91 GLN A C 1
ATOM 755 O O . GLN A 1 91 ? 13.022 -4.085 -16.574 1.00 78.88 91 GLN A O 1
ATOM 760 N N . ILE A 1 92 ? 11.560 -4.832 -18.119 1.00 81.06 92 ILE A N 1
ATOM 761 C CA . ILE A 1 92 ? 11.874 -6.262 -17.952 1.00 81.06 92 ILE A CA 1
ATOM 762 C C . ILE A 1 92 ? 13.364 -6.512 -18.212 1.00 81.06 92 ILE A C 1
ATOM 764 O O . ILE A 1 92 ? 14.029 -7.188 -17.427 1.00 81.06 92 ILE A O 1
ATOM 768 N N . ILE A 1 93 ? 13.913 -5.933 -19.286 1.00 82.12 93 ILE A N 1
ATOM 769 C CA . ILE A 1 93 ? 15.342 -6.048 -19.607 1.00 82.12 93 ILE A CA 1
ATOM 770 C C . ILE A 1 93 ? 16.188 -5.484 -18.461 1.00 82.12 93 ILE A C 1
ATOM 772 O O . ILE A 1 93 ? 17.098 -6.164 -17.987 1.00 82.12 93 ILE A O 1
ATOM 776 N N . VAL A 1 94 ? 15.869 -4.281 -17.971 1.00 83.12 94 VAL A N 1
ATOM 777 C CA . VAL A 1 94 ? 16.593 -3.655 -16.853 1.00 83.12 94 VAL A CA 1
ATOM 778 C C . VAL A 1 94 ? 16.518 -4.511 -15.585 1.00 83.12 94 VAL A C 1
ATOM 780 O O . VAL A 1 94 ? 17.556 -4.774 -14.979 1.00 83.12 94 VAL A O 1
ATOM 783 N N . ILE A 1 95 ? 15.332 -5.001 -15.212 1.00 83.88 95 ILE A N 1
ATOM 784 C CA . ILE A 1 95 ? 15.130 -5.882 -14.053 1.00 83.88 95 ILE A CA 1
ATOM 785 C C . ILE A 1 95 ? 15.983 -7.150 -14.183 1.00 83.88 95 ILE A C 1
ATOM 787 O O . ILE A 1 95 ? 16.687 -7.522 -13.243 1.00 83.88 95 ILE A O 1
ATOM 791 N N . ASN A 1 96 ? 15.974 -7.794 -15.351 1.00 85.19 96 ASN A N 1
ATOM 792 C CA . ASN A 1 96 ? 16.748 -9.010 -15.589 1.00 85.19 96 ASN A CA 1
ATOM 793 C C . ASN A 1 96 ? 18.257 -8.767 -15.476 1.00 85.19 96 ASN A C 1
ATOM 795 O O . ASN A 1 96 ? 18.963 -9.591 -14.897 1.00 85.19 96 ASN A O 1
ATOM 799 N N . GLN A 1 97 ? 18.756 -7.624 -15.954 1.00 83.81 97 GLN A N 1
ATOM 800 C CA . GLN A 1 97 ? 20.166 -7.266 -15.782 1.00 83.81 97 GLN A CA 1
ATOM 801 C C . GLN A 1 97 ? 20.512 -6.977 -14.320 1.00 83.81 97 GLN A C 1
ATOM 803 O O . GLN A 1 97 ? 21.525 -7.465 -13.823 1.00 83.81 97 GLN A O 1
ATOM 808 N N . LEU A 1 98 ? 19.658 -6.250 -13.595 1.00 82.75 98 LEU A N 1
ATOM 809 C CA . LEU A 1 98 ? 19.861 -5.997 -12.166 1.00 82.75 98 LEU A CA 1
ATOM 810 C C . LEU A 1 98 ? 19.913 -7.298 -11.354 1.00 82.75 98 LEU A C 1
ATOM 812 O O . LEU A 1 98 ? 20.733 -7.411 -10.444 1.00 82.75 98 LEU A O 1
ATOM 816 N N . LYS A 1 99 ? 19.110 -8.304 -11.721 1.00 83.25 99 LYS A N 1
ATOM 817 C CA . LYS A 1 99 ? 19.176 -9.645 -11.123 1.00 83.25 99 LYS A CA 1
ATOM 818 C C . LYS A 1 99 ? 20.507 -10.335 -11.343 1.00 83.25 99 LYS A C 1
ATOM 820 O O . LYS A 1 99 ? 21.021 -10.946 -10.410 1.00 83.25 99 LYS A O 1
ATOM 825 N N . ILE A 1 100 ? 21.053 -10.252 -12.552 1.00 83.00 100 ILE A N 1
ATOM 826 C CA . ILE A 1 100 ? 22.357 -10.841 -12.870 1.00 83.00 100 ILE A CA 1
ATOM 827 C C . ILE A 1 100 ? 23.440 -10.166 -12.020 1.00 83.00 100 ILE A C 1
ATOM 829 O O . ILE A 1 100 ? 24.140 -10.852 -11.279 1.00 83.00 100 ILE A O 1
ATOM 833 N N . PHE A 1 101 ? 23.489 -8.830 -12.009 1.00 81.12 101 PHE A N 1
ATOM 834 C CA . PHE A 1 101 ? 24.477 -8.081 -11.224 1.00 81.12 101 PHE A CA 1
ATOM 835 C C . PHE A 1 101 ? 24.435 -8.393 -9.728 1.00 81.12 101 PHE A C 1
ATOM 837 O O . PHE A 1 101 ? 25.479 -8.493 -9.081 1.00 81.12 101 PHE A O 1
ATOM 844 N N . PHE A 1 102 ? 23.235 -8.550 -9.175 1.00 80.94 102 PHE A N 1
ATOM 845 C CA . PHE A 1 102 ? 23.061 -8.848 -7.761 1.00 80.94 102 PHE A CA 1
ATOM 846 C C . PHE A 1 102 ? 23.383 -10.307 -7.421 1.00 80.94 102 PHE A C 1
ATOM 848 O O . PHE A 1 102 ? 23.907 -10.570 -6.344 1.00 80.94 102 PHE A O 1
ATOM 855 N N . LYS A 1 103 ? 23.120 -11.262 -8.325 1.00 79.88 103 LYS A N 1
ATOM 856 C CA . LYS A 1 103 ? 23.547 -12.661 -8.143 1.00 79.88 103 LYS A CA 1
ATOM 857 C C . LYS A 1 103 ? 25.068 -12.792 -8.123 1.00 79.88 103 LYS A C 1
ATOM 859 O O . LYS A 1 103 ? 25.586 -13.611 -7.374 1.00 79.88 103 LYS A O 1
ATOM 864 N N . GLU A 1 104 ? 25.764 -11.991 -8.924 1.00 77.00 104 GLU A N 1
ATOM 865 C CA . GLU A 1 104 ? 27.225 -12.028 -9.016 1.00 77.00 104 GLU A CA 1
ATOM 866 C C . GLU A 1 104 ? 27.915 -11.336 -7.835 1.00 77.00 104 GLU A C 1
ATOM 868 O O . GLU A 1 104 ? 28.896 -11.857 -7.314 1.00 77.00 104 GLU A O 1
ATOM 873 N N . ASN A 1 105 ? 27.405 -10.182 -7.388 1.00 69.38 105 ASN A N 1
ATOM 874 C CA . ASN A 1 105 ? 28.108 -9.332 -6.417 1.00 69.38 105 ASN A CA 1
ATOM 875 C C . ASN A 1 105 ? 27.414 -9.214 -5.049 1.00 69.38 105 ASN A C 1
ATOM 877 O O . ASN A 1 105 ? 27.914 -8.491 -4.187 1.00 69.38 105 ASN A O 1
ATOM 881 N N . LEU A 1 106 ? 26.250 -9.855 -4.850 1.00 68.94 106 LEU A N 1
ATOM 882 C CA . LEU A 1 106 ? 25.370 -9.722 -3.666 1.00 68.94 106 LEU A CA 1
ATOM 883 C C . LEU A 1 106 ? 25.014 -8.265 -3.300 1.00 68.94 106 LEU A C 1
ATOM 885 O O . LEU A 1 106 ? 24.526 -7.975 -2.208 1.00 68.94 106 LEU A O 1
ATOM 889 N N . SER A 1 107 ? 25.278 -7.335 -4.215 1.00 73.75 107 SER A N 1
ATOM 890 C CA . SER A 1 107 ? 25.136 -5.897 -4.058 1.00 73.75 107 SER A CA 1
ATOM 891 C C . SER A 1 107 ? 24.999 -5.256 -5.435 1.00 73.75 107 SER A C 1
ATOM 893 O O . SER A 1 107 ? 25.450 -5.801 -6.446 1.00 73.75 107 SER A O 1
ATOM 895 N N . PHE A 1 108 ? 24.370 -4.084 -5.483 1.00 75.62 108 PHE A N 1
ATOM 896 C CA . PHE A 1 108 ? 24.244 -3.329 -6.721 1.00 75.62 108 PHE A CA 1
ATOM 897 C C . PHE A 1 108 ? 25.549 -2.581 -7.037 1.00 75.62 108 PHE A C 1
ATOM 899 O O . PHE A 1 108 ? 26.094 -1.921 -6.148 1.00 75.62 108 PHE A O 1
ATOM 906 N N . PRO A 1 109 ? 26.037 -2.634 -8.292 1.00 75.94 109 PRO A N 1
ATOM 907 C CA . PRO A 1 109 ? 27.156 -1.812 -8.740 1.00 75.94 109 PRO A CA 1
ATOM 908 C C . PRO A 1 109 ? 26.859 -0.314 -8.601 1.00 75.94 109 PRO A C 1
ATOM 910 O O . PRO A 1 109 ? 25.698 0.099 -8.552 1.00 75.94 109 PRO A O 1
ATOM 913 N N . ASP A 1 110 ? 27.910 0.510 -8.598 1.00 79.31 110 ASP A N 1
ATOM 914 C CA . ASP A 1 110 ? 27.758 1.966 -8.565 1.00 79.31 110 ASP A CA 1
ATOM 915 C C . ASP A 1 110 ? 26.880 2.454 -9.733 1.00 79.31 110 ASP A C 1
ATOM 917 O O . ASP A 1 110 ? 26.968 1.971 -10.868 1.00 79.31 110 ASP A O 1
ATOM 921 N N . ASN A 1 111 ? 26.056 3.467 -9.467 1.00 79.06 111 ASN A N 1
ATOM 922 C CA . ASN A 1 111 ? 25.120 4.039 -10.431 1.00 79.06 111 ASN A CA 1
ATOM 923 C C . ASN A 1 111 ? 25.830 4.562 -11.688 1.00 79.06 111 ASN A C 1
ATOM 925 O O . ASN A 1 111 ? 25.226 4.610 -12.758 1.00 79.06 111 ASN A O 1
ATOM 929 N N . LYS A 1 112 ? 27.117 4.915 -11.589 1.00 76.06 112 LYS A N 1
ATOM 930 C CA . LYS A 1 112 ? 27.950 5.287 -12.741 1.00 76.06 112 LYS A CA 1
ATOM 931 C C . LYS A 1 112 ? 28.206 4.111 -13.685 1.00 76.06 112 LYS A C 1
ATOM 933 O O . LYS A 1 112 ? 28.090 4.282 -14.894 1.00 76.06 112 LYS A O 1
ATOM 938 N N . ILE A 1 113 ? 28.502 2.932 -13.137 1.00 79.88 113 ILE A N 1
ATOM 939 C CA . ILE A 1 113 ? 28.751 1.707 -13.911 1.00 79.88 113 ILE A CA 1
ATOM 940 C C . ILE A 1 113 ? 27.456 1.273 -14.593 1.00 79.88 113 ILE A C 1
ATOM 942 O O . ILE A 1 113 ? 27.449 1.031 -15.798 1.00 79.88 113 ILE A O 1
ATOM 946 N N . LEU A 1 114 ? 26.345 1.273 -13.850 1.00 79.38 114 LEU A N 1
ATOM 947 C CA . LEU A 1 114 ? 25.023 0.962 -14.397 1.00 79.38 114 LEU A CA 1
ATOM 948 C C . LEU A 1 114 ? 24.616 1.958 -15.493 1.00 79.38 114 LEU A C 1
ATOM 950 O O . LEU A 1 114 ? 24.090 1.551 -16.525 1.00 79.38 114 LEU A O 1
ATOM 954 N N . SER A 1 115 ? 24.908 3.252 -15.318 1.00 77.12 115 SER A N 1
ATOM 955 C CA . SER A 1 115 ? 24.599 4.268 -16.330 1.00 77.12 115 SER A CA 1
ATOM 956 C C . SER A 1 115 ? 25.346 4.041 -17.640 1.00 77.12 115 SER A C 1
ATOM 958 O O . SER A 1 115 ? 24.738 4.171 -18.699 1.00 77.12 115 SER A O 1
ATOM 960 N N . SER A 1 116 ? 26.635 3.703 -17.588 1.00 77.56 116 SER A N 1
ATOM 961 C CA . SER A 1 116 ? 27.398 3.366 -18.795 1.00 77.56 116 SER A CA 1
ATOM 962 C C . SER A 1 116 ? 26.889 2.065 -19.417 1.00 77.56 116 SER A C 1
ATOM 964 O O . SER A 1 116 ? 26.583 2.034 -20.603 1.00 77.56 116 SER A O 1
ATOM 966 N N . TYR A 1 117 ? 26.663 1.035 -18.596 1.00 79.38 117 TYR A N 1
ATOM 967 C CA . TYR A 1 117 ? 26.193 -0.274 -19.051 1.00 79.38 117 TYR A CA 1
ATOM 968 C C . TYR A 1 117 ? 24.859 -0.209 -19.813 1.00 79.38 117 TYR A C 1
ATOM 970 O O . TYR A 1 117 ? 24.711 -0.817 -20.871 1.00 79.38 117 TYR A O 1
ATOM 978 N N . PHE A 1 118 ? 23.882 0.549 -19.304 1.00 77.75 118 PHE A N 1
ATOM 979 C CA . PHE A 1 118 ? 22.580 0.680 -19.961 1.00 77.75 118 PHE A CA 1
ATOM 980 C C . PHE A 1 118 ? 22.578 1.657 -21.145 1.00 77.75 118 PHE A C 1
ATOM 982 O O . PHE A 1 118 ? 21.702 1.547 -21.999 1.00 77.75 118 PHE A O 1
ATOM 989 N N . LYS A 1 119 ? 23.533 2.595 -21.231 1.00 74.25 119 LYS A N 1
ATOM 990 C CA . LYS A 1 119 ? 23.674 3.493 -22.395 1.00 74.25 119 LYS A CA 1
ATOM 991 C C . LYS A 1 119 ? 24.171 2.768 -23.642 1.00 74.25 119 LYS A C 1
ATOM 993 O O . LYS A 1 119 ? 23.795 3.159 -24.744 1.00 74.25 119 LYS A O 1
ATOM 998 N N . ASP A 1 120 ? 24.984 1.733 -23.459 1.00 70.56 120 ASP A N 1
ATOM 999 C CA . ASP A 1 120 ? 25.628 1.010 -24.558 1.00 70.56 120 ASP A CA 1
ATOM 1000 C C . ASP A 1 120 ? 24.738 -0.101 -25.153 1.00 70.56 120 ASP A C 1
ATOM 1002 O O . ASP A 1 120 ? 25.058 -0.666 -26.202 1.00 70.56 120 ASP A O 1
ATOM 1006 N N . ARG A 1 121 ? 23.585 -0.407 -24.535 1.00 70.56 121 ARG A N 1
ATOM 1007 C CA . ARG A 1 121 ? 22.646 -1.421 -25.039 1.00 70.56 121 ARG A CA 1
ATOM 1008 C C . ARG A 1 121 ? 21.709 -0.871 -26.111 1.00 70.56 121 ARG A C 1
ATOM 1010 O O . ARG A 1 121 ? 20.924 0.037 -25.866 1.00 70.56 121 ARG A O 1
ATOM 1017 N N . GLN A 1 122 ? 21.706 -1.531 -27.268 1.00 62.91 122 GLN A N 1
ATOM 1018 C CA . GLN A 1 122 ? 20.795 -1.241 -28.385 1.00 62.91 122 GLN A CA 1
ATOM 1019 C C . GLN A 1 122 ? 19.335 -1.636 -28.109 1.00 62.91 122 GLN A C 1
ATOM 1021 O O . GLN A 1 122 ? 18.433 -1.137 -28.769 1.00 62.91 122 GLN A O 1
ATOM 1026 N N . GLU A 1 123 ? 19.097 -2.512 -27.130 1.00 65.44 123 GLU A N 1
ATOM 1027 C CA . GLU A 1 123 ? 17.763 -3.011 -26.763 1.00 65.44 123 GLU A CA 1
ATOM 1028 C C . GLU A 1 123 ? 16.922 -1.983 -25.984 1.00 65.44 123 GLU A C 1
ATOM 1030 O O . GLU A 1 123 ? 15.721 -2.173 -25.802 1.00 65.44 123 GLU A O 1
ATOM 1035 N N . ILE A 1 124 ? 17.551 -0.909 -25.498 1.00 66.94 124 ILE A N 1
ATOM 1036 C CA . ILE A 1 124 ? 16.884 0.195 -24.813 1.00 66.94 124 ILE A CA 1
ATOM 1037 C C . ILE A 1 124 ? 16.875 1.379 -25.772 1.00 66.94 124 ILE A C 1
ATOM 1039 O O . ILE A 1 124 ? 17.911 1.997 -26.025 1.00 66.94 124 ILE A O 1
ATOM 1043 N N . ASP A 1 125 ? 15.696 1.728 -26.288 1.00 68.75 125 ASP A N 1
ATOM 1044 C CA . ASP A 1 125 ? 15.586 2.884 -27.171 1.00 68.75 125 ASP A CA 1
ATOM 1045 C C . ASP A 1 125 ? 16.124 4.146 -26.490 1.00 68.75 125 ASP A C 1
ATOM 1047 O O . ASP A 1 125 ? 15.864 4.421 -25.313 1.00 68.75 125 ASP A O 1
ATOM 1051 N N . LYS A 1 126 ? 16.801 4.997 -27.270 1.00 66.88 126 LYS A N 1
ATOM 1052 C CA . LYS A 1 126 ? 17.344 6.285 -26.793 1.00 66.88 126 LYS A CA 1
ATOM 1053 C C . LYS A 1 126 ? 16.279 7.187 -26.150 1.00 66.88 126 LYS A C 1
ATOM 1055 O O . LYS A 1 126 ? 16.622 8.061 -25.355 1.00 66.88 126 LYS A O 1
ATOM 1060 N N . LYS A 1 127 ? 14.996 6.958 -26.457 1.00 70.62 127 LYS A N 1
ATOM 1061 C CA . LYS A 1 127 ? 13.841 7.614 -25.824 1.00 70.62 127 LYS A CA 1
ATOM 1062 C C . LYS A 1 127 ? 13.745 7.312 -24.321 1.00 70.62 127 LYS A C 1
ATOM 1064 O O . LYS A 1 127 ? 13.431 8.211 -23.543 1.00 70.62 127 LYS A O 1
ATOM 1069 N N . TYR A 1 128 ? 14.079 6.092 -23.900 1.00 69.94 128 TYR A N 1
ATOM 1070 C CA . TYR A 1 128 ? 13.976 5.635 -22.510 1.00 69.94 128 TYR A CA 1
ATOM 1071 C C . TYR A 1 128 ? 15.256 5.852 -21.701 1.00 69.94 128 TYR A C 1
ATOM 1073 O O . TYR A 1 128 ? 15.211 5.794 -20.476 1.00 69.94 128 TYR A O 1
ATOM 1081 N N . ALA A 1 129 ? 16.380 6.201 -22.335 1.00 71.06 129 ALA A N 1
ATOM 1082 C CA . ALA A 1 129 ? 17.669 6.387 -21.660 1.00 71.06 129 ALA A CA 1
ATOM 1083 C C . ALA A 1 129 ? 17.621 7.373 -20.470 1.00 71.06 129 ALA A C 1
ATOM 1085 O O . ALA A 1 129 ? 18.324 7.186 -19.477 1.00 71.06 129 ALA A O 1
ATOM 1086 N N . LYS A 1 130 ? 16.756 8.400 -20.526 1.00 75.50 130 LYS A N 1
ATOM 1087 C CA . LYS A 1 130 ? 16.537 9.339 -19.405 1.00 75.50 130 LYS A CA 1
ATOM 1088 C C . LYS A 1 130 ? 15.707 8.745 -18.256 1.00 75.50 130 LYS A C 1
ATOM 1090 O O . LYS A 1 130 ? 15.837 9.206 -17.127 1.00 75.50 130 LYS A O 1
ATOM 1095 N N . LYS A 1 131 ? 14.870 7.742 -18.534 1.00 77.50 131 LYS A N 1
ATOM 1096 C CA . LYS A 1 131 ? 13.968 7.071 -17.581 1.00 77.50 131 LYS A CA 1
ATOM 1097 C C . LYS A 1 131 ? 14.608 5.853 -16.905 1.00 77.50 131 LYS A C 1
ATOM 1099 O O . LYS A 1 131 ? 14.238 5.517 -15.783 1.00 77.50 131 LYS A O 1
ATOM 1104 N N . VAL A 1 132 ? 15.611 5.243 -17.541 1.00 80.56 132 VAL A N 1
ATOM 1105 C CA . VAL A 1 132 ? 16.296 4.043 -17.031 1.00 80.56 132 VAL A CA 1
ATOM 1106 C C . VAL A 1 132 ? 16.951 4.279 -15.675 1.00 80.56 132 VAL A C 1
ATOM 1108 O O . VAL A 1 132 ? 16.734 3.494 -14.761 1.00 80.56 132 VAL A O 1
ATOM 1111 N N . MET A 1 133 ? 17.719 5.359 -15.501 1.00 83.75 133 MET A N 1
ATOM 1112 C CA . MET A 1 133 ? 18.416 5.596 -14.228 1.00 83.75 133 MET A CA 1
ATOM 1113 C C . MET A 1 133 ? 17.459 5.827 -13.046 1.00 83.75 133 MET A C 1
ATOM 1115 O O . MET A 1 133 ? 17.650 5.170 -12.022 1.00 83.75 133 MET A O 1
ATOM 1119 N N . PRO A 1 134 ? 16.407 6.665 -13.165 1.00 83.88 134 PRO A N 1
ATOM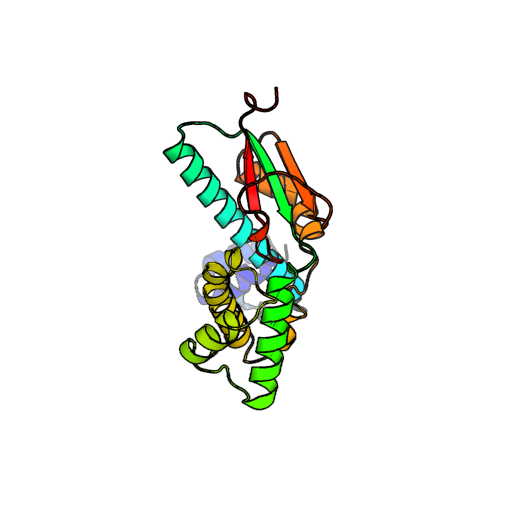 1120 C CA . PRO A 1 134 ? 15.356 6.743 -12.150 1.00 83.88 134 PRO A CA 1
ATOM 1121 C C . PRO A 1 134 ? 14.730 5.380 -11.821 1.00 83.88 134 PRO A C 1
ATOM 1123 O O . PRO A 1 134 ? 14.533 5.051 -10.650 1.00 83.88 134 PRO A O 1
ATOM 1126 N N . PHE A 1 135 ? 14.471 4.554 -12.837 1.00 83.06 135 PHE A N 1
ATOM 1127 C CA . PHE A 1 135 ? 13.903 3.221 -12.645 1.00 83.06 135 PHE A CA 1
ATOM 1128 C C . PHE A 1 135 ? 14.863 2.264 -11.919 1.00 83.06 135 PHE A C 1
ATOM 1130 O O . PHE A 1 135 ? 14.453 1.559 -11.000 1.00 83.06 135 PHE A O 1
ATOM 1137 N N . VAL A 1 136 ? 16.158 2.298 -12.245 1.00 83.88 136 VAL A N 1
ATOM 1138 C CA . VAL A 1 136 ? 17.198 1.534 -11.537 1.00 83.88 136 VAL A CA 1
ATOM 1139 C C . VAL A 1 136 ? 17.269 1.947 -10.069 1.00 83.88 136 VAL A C 1
ATOM 1141 O O . VAL A 1 136 ? 17.279 1.083 -9.196 1.00 83.88 136 VAL A O 1
ATOM 1144 N N . THR A 1 137 ? 17.262 3.252 -9.773 1.00 84.56 137 THR A N 1
ATOM 1145 C CA . THR A 1 137 ? 17.274 3.730 -8.380 1.00 84.56 137 THR A CA 1
ATOM 1146 C C . THR A 1 137 ? 16.029 3.300 -7.612 1.00 84.56 137 THR A C 1
ATOM 1148 O O . THR A 1 137 ? 16.133 2.926 -6.446 1.00 84.56 137 THR A O 1
ATOM 1151 N N . TYR A 1 138 ? 14.869 3.281 -8.274 1.00 83.31 138 TYR A N 1
ATOM 1152 C CA . TYR A 1 138 ? 13.632 2.766 -7.697 1.00 83.31 138 TYR A CA 1
ATOM 1153 C C . TYR A 1 138 ? 13.737 1.265 -7.384 1.00 83.31 138 TYR A C 1
ATOM 1155 O O . TYR A 1 138 ? 13.435 0.856 -6.267 1.00 83.31 138 TYR A O 1
ATOM 1163 N N . CYS A 1 139 ? 14.256 0.453 -8.310 1.00 81.38 139 CYS A N 1
ATOM 1164 C CA . CYS A 1 139 ? 14.474 -0.980 -8.080 1.00 81.38 139 CYS A CA 1
ATOM 1165 C C . CYS A 1 139 ? 15.457 -1.239 -6.925 1.00 81.38 139 CYS A C 1
ATOM 1167 O O . CYS A 1 139 ? 15.224 -2.112 -6.092 1.00 81.38 139 CYS A O 1
ATOM 1169 N N . GLN A 1 140 ? 16.541 -0.460 -6.837 1.00 82.19 140 GLN A N 1
ATOM 1170 C CA . GLN A 1 140 ? 17.499 -0.551 -5.730 1.00 82.19 140 GLN A CA 1
ATOM 1171 C C . GLN A 1 140 ? 16.856 -0.214 -4.378 1.00 82.19 140 GLN A C 1
ATOM 1173 O O . GLN A 1 140 ? 17.191 -0.841 -3.375 1.00 82.19 140 GLN A O 1
ATOM 1178 N N . GLN A 1 141 ? 15.963 0.779 -4.333 1.00 82.50 141 GLN A N 1
ATOM 1179 C CA . GLN A 1 141 ? 15.219 1.127 -3.120 1.00 82.50 141 GLN A CA 1
ATOM 1180 C C . GLN A 1 141 ? 14.279 -0.004 -2.702 1.00 82.50 141 GLN A C 1
ATOM 1182 O O . GLN A 1 141 ? 14.347 -0.426 -1.552 1.00 82.50 141 GLN A O 1
ATOM 1187 N N . LEU A 1 142 ? 13.507 -0.565 -3.638 1.00 77.56 142 LEU A N 1
ATOM 1188 C CA . LEU A 1 142 ? 12.624 -1.703 -3.360 1.00 77.56 142 LEU A CA 1
ATOM 1189 C C . LEU A 1 142 ? 13.382 -2.898 -2.770 1.00 77.56 142 LEU A C 1
ATOM 1191 O O . LEU A 1 142 ? 12.945 -3.496 -1.793 1.00 77.56 142 LEU A O 1
ATOM 1195 N N . VAL A 1 143 ? 14.549 -3.234 -3.327 1.00 81.06 143 VAL A N 1
ATOM 1196 C CA . VAL A 1 143 ? 15.362 -4.354 -2.824 1.00 81.06 143 VAL A CA 1
ATOM 1197 C C . VAL A 1 143 ? 15.921 -4.062 -1.428 1.00 81.06 143 VAL A C 1
ATOM 1199 O O . VAL A 1 143 ? 15.978 -4.963 -0.593 1.00 81.06 143 VAL A O 1
ATOM 1202 N N . LYS A 1 144 ? 16.299 -2.809 -1.139 1.00 81.00 144 LYS A N 1
ATOM 1203 C CA . LYS A 1 144 ? 16.740 -2.396 0.204 1.00 81.00 144 LYS A CA 1
ATOM 1204 C C . LYS A 1 144 ? 15.610 -2.492 1.228 1.00 81.00 144 LYS A C 1
ATOM 1206 O O . LYS A 1 144 ? 15.838 -2.988 2.327 1.00 81.00 144 LYS A O 1
ATOM 1211 N N . GLU A 1 145 ? 14.410 -2.047 0.866 1.00 76.69 145 GLU A N 1
ATOM 1212 C CA . GLU A 1 145 ? 13.213 -2.133 1.713 1.00 76.69 145 GLU A CA 1
ATOM 1213 C C . GLU A 1 145 ? 12.801 -3.592 1.966 1.00 76.69 145 GLU A C 1
ATOM 1215 O O . GLU A 1 145 ? 12.388 -3.939 3.069 1.00 76.69 145 GLU A O 1
ATOM 1220 N N . ALA A 1 146 ? 13.010 -4.475 0.987 1.00 70.62 146 ALA A N 1
ATOM 1221 C CA . ALA A 1 146 ? 12.738 -5.907 1.082 1.00 70.62 146 ALA A CA 1
ATOM 1222 C C . ALA A 1 146 ? 13.880 -6.731 1.718 1.00 70.62 146 ALA A C 1
ATOM 1224 O O . ALA A 1 146 ? 13.989 -7.931 1.459 1.00 70.62 146 ALA A O 1
ATOM 1225 N N . ASN A 1 147 ? 14.750 -6.121 2.534 1.00 75.50 147 ASN A N 1
ATOM 1226 C CA . ASN A 1 147 ? 15.888 -6.787 3.189 1.00 75.50 147 ASN A CA 1
ATOM 1227 C C . ASN A 1 147 ? 16.803 -7.554 2.212 1.00 75.50 147 ASN A C 1
ATOM 1229 O O . ASN A 1 147 ? 17.177 -8.697 2.473 1.00 75.50 147 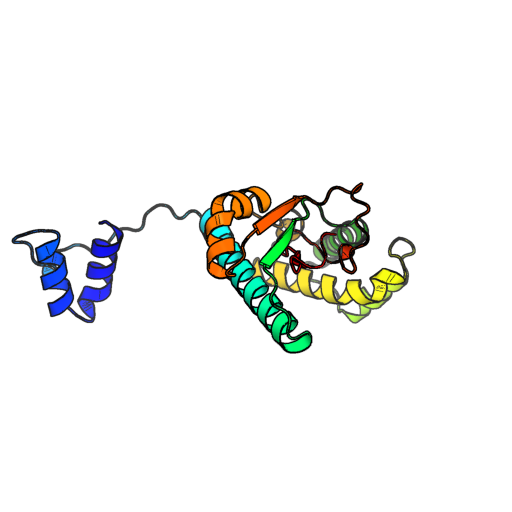ASN A O 1
ATOM 1233 N N . ASN A 1 148 ? 17.167 -6.942 1.081 1.00 73.56 148 ASN A N 1
ATOM 1234 C CA . ASN A 1 148 ? 18.018 -7.537 0.042 1.00 73.56 148 ASN A CA 1
ATOM 1235 C C . ASN A 1 148 ? 17.415 -8.767 -0.664 1.00 73.56 148 ASN A C 1
ATOM 1237 O O . ASN A 1 148 ? 18.130 -9.512 -1.338 1.00 73.56 148 ASN A O 1
ATOM 1241 N N . ASN A 1 149 ? 16.100 -8.976 -0.568 1.00 73.44 149 ASN A N 1
ATOM 1242 C CA . ASN A 1 149 ? 15.425 -10.010 -1.339 1.00 73.44 149 ASN A CA 1
ATOM 1243 C C . ASN A 1 149 ? 15.203 -9.540 -2.780 1.00 73.44 149 ASN A C 1
ATOM 1245 O O . ASN A 1 149 ? 14.359 -8.688 -3.045 1.00 73.44 149 ASN A O 1
ATOM 1249 N N . ILE A 1 150 ? 15.936 -10.122 -3.729 1.00 70.38 150 ILE A N 1
ATOM 1250 C CA . ILE A 1 150 ? 15.828 -9.730 -5.134 1.00 70.38 150 ILE A CA 1
ATOM 1251 C C . ILE A 1 150 ? 14.579 -10.258 -5.847 1.00 70.38 150 ILE A C 1
ATOM 1253 O O . ILE A 1 150 ? 14.167 -9.705 -6.868 1.00 70.38 150 ILE A O 1
ATOM 1257 N N . ASN A 1 151 ? 13.933 -11.286 -5.295 1.00 66.75 151 ASN A N 1
ATOM 1258 C CA . ASN A 1 151 ? 12.721 -11.854 -5.884 1.00 66.75 151 ASN A CA 1
ATOM 1259 C C . ASN A 1 151 ? 11.530 -10.880 -5.811 1.00 66.75 151 ASN A C 1
ATOM 1261 O O . ASN A 1 151 ? 10.556 -11.065 -6.537 1.00 66.75 151 ASN A O 1
ATOM 1265 N N . ILE A 1 152 ? 11.638 -9.798 -5.023 1.00 69.94 152 ILE A N 1
ATOM 1266 C CA . ILE A 1 152 ? 10.664 -8.694 -5.007 1.00 69.94 152 ILE A CA 1
ATOM 1267 C C . ILE A 1 152 ? 10.527 -8.007 -6.373 1.00 69.94 152 ILE A C 1
ATOM 1269 O O . ILE A 1 152 ? 9.492 -7.428 -6.676 1.00 69.94 152 ILE A O 1
ATOM 1273 N N . LEU A 1 153 ? 11.563 -8.079 -7.218 1.00 70.94 153 LEU A N 1
ATOM 1274 C CA . LEU A 1 153 ? 11.525 -7.505 -8.563 1.00 70.94 153 LEU A CA 1
ATOM 1275 C C . LEU A 1 153 ? 10.700 -8.354 -9.548 1.00 70.94 153 LEU A C 1
ATOM 1277 O O . LEU A 1 153 ? 10.299 -7.838 -10.584 1.00 70.94 153 LEU A O 1
ATOM 1281 N N . ASP A 1 154 ? 10.481 -9.642 -9.250 1.00 63.06 154 ASP A N 1
ATOM 1282 C CA . ASP A 1 154 ? 9.592 -10.538 -10.012 1.00 63.06 154 ASP A CA 1
ATOM 1283 C C . ASP A 1 154 ? 8.166 -10.524 -9.465 1.00 63.06 154 ASP A C 1
ATOM 1285 O O . ASP A 1 154 ? 7.197 -10.469 -10.216 1.00 63.06 154 ASP A O 1
ATOM 1289 N N . GLN A 1 155 ? 8.045 -10.564 -8.140 1.00 60.53 155 GLN A N 1
ATOM 1290 C CA . GLN A 1 155 ? 6.780 -10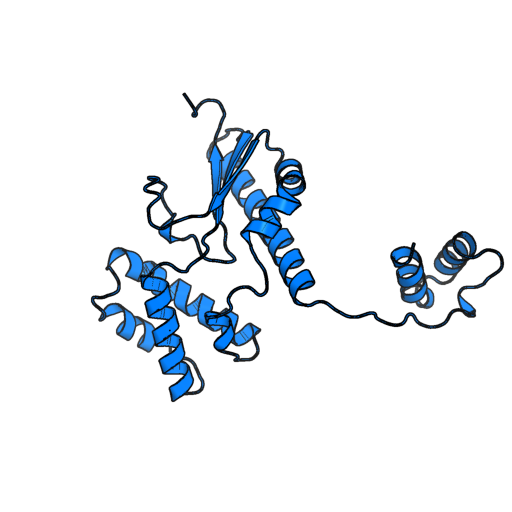.540 -7.415 1.00 60.53 155 GLN A CA 1
ATOM 1291 C C . GLN A 1 155 ? 6.488 -9.115 -6.948 1.00 60.53 155 GLN A C 1
ATOM 1293 O O . GLN A 1 155 ? 6.407 -8.860 -5.749 1.00 60.53 155 GLN A O 1
ATOM 1298 N N . HIS A 1 156 ? 6.395 -8.168 -7.887 1.00 62.31 156 HIS A N 1
ATOM 1299 C CA . HIS A 1 156 ? 6.278 -6.744 -7.538 1.00 62.31 156 HIS A CA 1
ATOM 1300 C C . HIS A 1 156 ? 5.066 -6.437 -6.646 1.00 62.31 156 HIS A C 1
ATOM 1302 O O . HIS A 1 156 ? 5.104 -5.495 -5.856 1.00 62.31 156 HIS A O 1
ATOM 1308 N N . LEU A 1 157 ? 4.020 -7.267 -6.715 1.00 68.56 157 LEU A N 1
ATOM 1309 C CA . LEU A 1 157 ? 2.828 -7.148 -5.887 1.00 68.56 157 LEU A CA 1
ATOM 1310 C C . LEU A 1 157 ? 2.418 -8.512 -5.323 1.00 68.56 157 LEU A C 1
ATOM 1312 O O . LEU A 1 157 ? 2.286 -9.493 -6.052 1.00 68.56 157 LEU A O 1
ATOM 1316 N N . SER A 1 158 ? 2.143 -8.550 -4.019 1.00 74.06 158 SER A N 1
ATOM 1317 C CA . SER A 1 158 ? 1.574 -9.713 -3.315 1.00 74.06 158 SER A CA 1
ATOM 1318 C C . SER A 1 158 ? 0.071 -9.908 -3.585 1.00 74.06 158 SER A C 1
ATOM 1320 O O . SER A 1 158 ? -0.549 -10.810 -3.019 1.00 74.06 158 SER A O 1
ATOM 1322 N N . PHE A 1 159 ? -0.531 -9.027 -4.389 1.00 81.94 159 PHE A N 1
ATOM 1323 C CA . PHE A 1 159 ? -1.971 -8.895 -4.585 1.00 81.94 159 PHE A CA 1
ATOM 1324 C C . PHE A 1 159 ? -2.311 -8.452 -6.017 1.00 81.94 159 PHE A C 1
ATOM 1326 O O . PHE A 1 159 ? -1.466 -7.910 -6.728 1.00 81.94 159 PHE A O 1
ATOM 1333 N N . ASN A 1 160 ? -3.571 -8.633 -6.424 1.00 84.38 160 ASN A N 1
ATOM 1334 C CA . ASN A 1 160 ? -4.070 -8.175 -7.720 1.00 84.38 160 ASN A CA 1
ATOM 1335 C C . ASN A 1 160 ? -4.517 -6.701 -7.653 1.00 84.38 160 ASN A C 1
ATOM 1337 O O . ASN A 1 160 ? -5.534 -6.370 -7.041 1.00 84.38 160 ASN A O 1
ATOM 1341 N N . GLU A 1 161 ? -3.751 -5.815 -8.291 1.00 85.31 161 GLU A N 1
ATOM 1342 C CA . GLU A 1 161 ? -3.994 -4.367 -8.312 1.00 85.31 161 GLU A CA 1
ATOM 1343 C C . GLU A 1 161 ? -5.356 -3.996 -8.913 1.00 85.31 161 GLU A C 1
ATOM 1345 O O . GLU A 1 161 ? -6.083 -3.173 -8.349 1.00 85.31 161 GLU A O 1
ATOM 1350 N N . TYR A 1 162 ? -5.722 -4.629 -10.031 1.00 87.19 162 TYR A N 1
ATOM 1351 C CA . TYR A 1 162 ? -6.974 -4.345 -10.727 1.00 87.19 162 TYR A CA 1
ATOM 1352 C C . TYR A 1 162 ? -8.181 -4.674 -9.843 1.00 87.19 162 TYR A C 1
ATOM 1354 O O . TYR A 1 162 ? -9.065 -3.836 -9.660 1.00 87.19 162 TYR A O 1
ATOM 1362 N N . GLU A 1 163 ? -8.183 -5.853 -9.218 1.00 89.00 163 GLU A N 1
ATOM 1363 C CA . GLU A 1 163 ? -9.268 -6.282 -8.327 1.00 89.00 163 GLU A CA 1
ATOM 1364 C C . GLU A 1 163 ? -9.449 -5.337 -7.135 1.00 89.00 163 GLU A C 1
ATOM 1366 O O . GLU A 1 163 ? -10.579 -4.995 -6.786 1.00 89.00 163 GLU A O 1
ATOM 1371 N N . ILE A 1 164 ? -8.355 -4.859 -6.531 1.00 91.06 164 ILE A N 1
ATOM 1372 C CA . ILE A 1 164 ? -8.421 -3.926 -5.397 1.00 91.06 164 ILE A CA 1
ATOM 1373 C C . ILE A 1 164 ? -9.041 -2.596 -5.812 1.00 91.06 164 ILE A C 1
ATOM 1375 O O . ILE A 1 164 ? -9.881 -2.055 -5.084 1.00 91.06 164 ILE A O 1
ATOM 1379 N N . LEU A 1 165 ? -8.627 -2.052 -6.957 1.00 89.94 165 LEU A N 1
ATOM 1380 C CA . LEU A 1 165 ? -9.140 -0.777 -7.446 1.00 89.94 165 LEU A CA 1
ATOM 1381 C C . LEU A 1 165 ? -10.616 -0.887 -7.832 1.00 89.94 165 LEU A C 1
ATOM 1383 O O . LEU A 1 165 ? -11.393 -0.005 -7.469 1.00 89.94 165 LEU A O 1
ATOM 1387 N N . VAL A 1 166 ? -11.015 -1.983 -8.484 1.00 92.19 166 VAL A N 1
ATOM 1388 C CA . VAL A 1 166 ? -12.416 -2.254 -8.842 1.00 92.19 166 VAL A CA 1
ATOM 1389 C C . VAL A 1 166 ? -13.274 -2.434 -7.591 1.00 92.19 166 VAL A C 1
ATOM 1391 O O . VAL A 1 166 ? -14.299 -1.768 -7.445 1.00 92.19 166 VAL A O 1
ATOM 1394 N N . HIS A 1 167 ? -12.834 -3.249 -6.629 1.00 93.25 167 HIS A N 1
ATOM 1395 C CA . HIS A 1 167 ? -13.571 -3.476 -5.382 1.00 93.25 167 HIS A CA 1
ATOM 1396 C C . HIS A 1 167 ? -13.794 -2.175 -4.591 1.00 93.25 167 HIS A C 1
ATOM 1398 O O . HIS A 1 167 ? -14.813 -2.004 -3.920 1.00 93.25 167 HIS A O 1
ATOM 1404 N N . ASN A 1 168 ? -12.858 -1.227 -4.680 1.00 93.38 168 ASN A N 1
ATOM 1405 C CA . ASN A 1 168 ? -12.912 0.044 -3.959 1.00 93.38 168 ASN A CA 1
ATOM 1406 C C . ASN A 1 168 ? -13.245 1.253 -4.852 1.00 93.38 168 ASN A C 1
ATOM 1408 O O . ASN A 1 168 ? -13.089 2.398 -4.418 1.00 93.38 168 ASN A O 1
ATOM 1412 N N . GLN A 1 169 ? -13.753 1.037 -6.066 1.00 91.62 169 GLN A N 1
ATOM 1413 C CA . GLN A 1 169 ? -14.022 2.096 -7.046 1.00 91.62 169 GLN A CA 1
ATOM 1414 C C . GLN A 1 169 ? -14.938 3.193 -6.480 1.00 91.62 169 GLN A C 1
ATOM 1416 O O . GLN A 1 169 ? -14.643 4.382 -6.605 1.00 91.62 169 GLN A O 1
ATOM 1421 N N . GLN A 1 170 ? -15.995 2.809 -5.754 1.00 91.44 170 GLN A N 1
ATOM 1422 C CA . GLN A 1 170 ? -16.918 3.756 -5.113 1.00 91.44 170 GLN A CA 1
ATOM 1423 C C . GLN A 1 170 ? -16.227 4.643 -4.066 1.00 91.44 170 GLN A C 1
ATOM 1425 O O . GLN A 1 170 ? -16.558 5.822 -3.918 1.00 91.44 170 GLN A O 1
ATOM 1430 N N . TYR A 1 171 ? -15.266 4.092 -3.320 1.00 92.44 171 TYR A N 1
ATOM 1431 C CA . TYR A 1 171 ? -14.491 4.855 -2.344 1.00 92.44 171 TYR A CA 1
ATOM 1432 C C . TYR A 1 171 ? -13.590 5.878 -3.043 1.00 92.44 171 TYR A C 1
ATOM 1434 O O . TYR A 1 171 ? -13.569 7.049 -2.653 1.00 92.44 171 TYR A O 1
ATOM 1442 N N . ILE A 1 172 ? -12.900 5.458 -4.106 1.00 91.31 172 ILE A N 1
ATOM 1443 C CA . ILE A 1 172 ? -12.016 6.322 -4.899 1.00 91.31 172 ILE A CA 1
ATOM 1444 C C . ILE A 1 172 ? -12.821 7.473 -5.518 1.00 91.31 172 ILE A C 1
ATOM 1446 O O . ILE A 1 172 ? -12.443 8.638 -5.371 1.00 91.31 172 ILE A O 1
ATOM 1450 N N . GLN A 1 173 ? -13.974 7.165 -6.116 1.00 91.06 173 GLN A N 1
ATOM 1451 C CA . GLN A 1 173 ? -14.883 8.145 -6.710 1.00 91.06 173 GLN A CA 1
ATOM 1452 C C . GLN A 1 173 ? -15.344 9.198 -5.690 1.00 91.06 173 GLN A C 1
ATOM 1454 O O . GLN A 1 173 ? -15.239 10.401 -5.943 1.00 91.06 173 GLN A O 1
ATOM 1459 N N . ARG A 1 174 ? -15.777 8.772 -4.493 1.00 90.81 174 ARG A N 1
ATOM 1460 C CA . ARG A 1 174 ? -16.193 9.685 -3.410 1.00 90.81 174 ARG A CA 1
ATOM 1461 C C . ARG A 1 174 ? -15.039 10.530 -2.875 1.00 90.81 174 ARG A C 1
ATOM 1463 O O . ARG A 1 174 ? -15.226 11.711 -2.589 1.00 90.81 174 ARG A O 1
ATOM 1470 N N . SER A 1 175 ? -13.851 9.942 -2.741 1.00 89.44 175 SER A N 1
ATOM 1471 C CA . SER A 1 175 ? -12.654 10.636 -2.251 1.00 89.44 175 SER A CA 1
ATOM 1472 C C . SER A 1 175 ? -12.204 11.747 -3.207 1.00 89.44 175 SER A C 1
ATOM 1474 O O . SER A 1 175 ? -11.818 12.836 -2.768 1.00 89.44 175 SER A O 1
ATOM 1476 N N . LEU A 1 176 ? -12.299 11.493 -4.517 1.00 87.06 176 LEU A N 1
ATOM 1477 C CA . LEU A 1 176 ? -11.916 12.433 -5.572 1.00 87.06 176 LEU A CA 1
ATOM 1478 C C . LEU A 1 176 ? -13.048 13.378 -6.002 1.00 87.06 176 LEU A C 1
ATOM 1480 O O . LEU A 1 176 ? -12.756 14.376 -6.655 1.00 87.06 176 LEU A O 1
ATOM 1484 N N . LYS A 1 177 ? -14.296 13.116 -5.582 1.00 88.12 177 LYS A N 1
ATOM 1485 C CA . LYS A 1 177 ? -15.513 13.848 -5.985 1.00 88.12 177 LYS A CA 1
ATOM 1486 C C . LYS A 1 177 ? -15.729 13.831 -7.505 1.00 88.12 177 LYS A C 1
ATOM 1488 O O . LYS A 1 177 ? -15.949 14.878 -8.105 1.00 88.12 177 LYS A O 1
ATOM 1493 N N . LEU A 1 178 ? -15.616 12.645 -8.097 1.00 87.81 178 LEU A N 1
ATOM 1494 C CA . LEU A 1 178 ? -15.828 12.412 -9.528 1.00 87.81 178 LEU A CA 1
ATOM 1495 C C . LEU A 1 178 ? -17.257 11.923 -9.793 1.00 87.81 178 LEU A C 1
ATOM 1497 O O . LEU A 1 178 ? -17.816 11.178 -8.984 1.00 87.81 178 LEU A O 1
ATOM 1501 N N . ASP A 1 179 ? -17.810 12.302 -10.940 1.00 86.06 179 ASP A N 1
ATOM 1502 C CA . ASP A 1 179 ? -19.105 11.826 -11.432 1.00 86.06 179 ASP A CA 1
ATOM 1503 C C . ASP A 1 179 ? -18.955 10.430 -12.049 1.00 86.06 179 ASP A C 1
ATOM 1505 O O . ASP A 1 179 ? -19.762 9.547 -11.767 1.00 86.06 179 ASP A O 1
ATOM 1509 N N . GLU A 1 180 ? -17.868 10.195 -12.794 1.00 87.19 180 GLU A N 1
ATOM 1510 C CA . GLU A 1 180 ? -17.560 8.897 -13.402 1.00 87.19 180 GLU A CA 1
ATOM 1511 C C . GLU A 1 180 ? -16.083 8.522 -13.220 1.00 87.19 180 GLU A C 1
ATOM 1513 O O . GLU A 1 180 ? -15.178 9.362 -13.283 1.00 87.19 180 GLU A O 1
ATOM 1518 N N . LEU A 1 181 ? -15.841 7.235 -12.972 1.00 89.38 181 LEU A N 1
ATOM 1519 C CA . LEU A 1 181 ? -14.510 6.659 -12.817 1.00 89.38 181 LEU A CA 1
ATOM 1520 C C . LEU A 1 181 ? -14.442 5.353 -13.601 1.00 89.38 181 LEU A C 1
ATOM 1522 O O . LEU A 1 181 ? -15.162 4.415 -13.267 1.00 89.38 181 LEU A O 1
ATOM 1526 N N . GLU A 1 182 ? -13.555 5.277 -14.583 1.00 88.94 182 GLU A N 1
ATOM 1527 C CA . GLU A 1 182 ? -13.300 4.065 -15.362 1.00 88.94 182 GLU A CA 1
ATOM 1528 C C . GLU A 1 182 ? -11.924 3.488 -14.999 1.00 88.94 182 GLU A C 1
ATOM 1530 O O . GLU A 1 182 ? -10.967 4.233 -14.784 1.00 88.94 182 GLU A O 1
ATOM 1535 N N . ILE A 1 183 ? -11.816 2.162 -14.910 1.00 88.81 183 ILE A N 1
ATOM 1536 C CA . ILE A 1 183 ? -10.554 1.464 -14.630 1.00 88.81 183 ILE A CA 1
ATOM 1537 C C . ILE A 1 183 ? -10.256 0.563 -15.824 1.00 88.81 183 ILE A C 1
ATOM 1539 O O . ILE A 1 183 ? -11.024 -0.356 -16.107 1.00 88.81 183 ILE A O 1
ATOM 1543 N N . LYS A 1 184 ? -9.140 0.825 -16.506 1.00 85.62 184 LYS A N 1
ATOM 1544 C CA . LYS A 1 184 ? -8.676 0.058 -17.664 1.00 85.62 184 LYS A CA 1
ATOM 1545 C C . LYS A 1 184 ? -7.381 -0.667 -17.344 1.00 85.62 184 LYS A C 1
ATOM 1547 O O . LYS A 1 184 ? -6.474 -0.103 -16.726 1.00 85.62 184 LYS A O 1
ATOM 1552 N N . VAL A 1 185 ? -7.310 -1.913 -17.792 1.00 82.06 185 VAL A N 1
ATOM 1553 C CA . VAL A 1 185 ? -6.059 -2.662 -17.856 1.00 82.06 185 VAL A CA 1
ATOM 1554 C C . VAL A 1 185 ? -5.376 -2.289 -19.163 1.00 82.06 185 VAL A C 1
ATOM 1556 O O . VAL A 1 185 ? -6.022 -2.259 -20.202 1.00 82.06 185 VAL A O 1
ATOM 1559 N N . LEU A 1 186 ? -4.094 -1.957 -19.090 1.00 75.94 186 LEU A N 1
ATOM 1560 C CA . LEU A 1 186 ? -3.256 -1.750 -20.260 1.00 75.94 186 LEU A CA 1
ATOM 1561 C C . LEU A 1 186 ? -2.806 -3.103 -20.799 1.00 75.94 186 LEU A C 1
ATOM 1563 O O . LEU A 1 186 ? -1.939 -3.741 -20.196 1.00 75.94 186 LEU A O 1
ATOM 1567 N N . ASP A 1 187 ? -3.361 -3.481 -21.945 1.00 63.81 187 ASP A N 1
ATOM 1568 C CA . ASP A 1 187 ? -2.819 -4.537 -22.793 1.00 63.81 187 ASP A CA 1
ATOM 1569 C C . ASP A 1 187 ? -1.978 -3.916 -23.922 1.00 63.81 187 ASP A C 1
ATOM 1571 O O . ASP A 1 187 ? -2.197 -2.773 -24.327 1.00 63.81 187 ASP A O 1
ATOM 1575 N N . GLU A 1 188 ? -0.978 -4.654 -24.420 1.00 53.75 188 GLU A N 1
ATOM 1576 C CA . GLU A 1 188 ? 0.033 -4.164 -25.379 1.00 53.75 188 GLU A CA 1
ATOM 1577 C C . GLU A 1 188 ? -0.555 -3.597 -26.693 1.00 53.75 188 GLU A C 1
ATOM 1579 O O . GLU A 1 188 ? 0.147 -2.899 -27.426 1.00 53.75 188 GLU A O 1
ATOM 1584 N N . GLU A 1 189 ? -1.832 -3.867 -26.985 1.00 47.66 189 GLU A N 1
ATOM 1585 C CA . GLU A 1 189 ? -2.540 -3.436 -28.198 1.00 47.66 189 GLU A CA 1
ATOM 1586 C C . GLU A 1 189 ? -3.335 -2.129 -28.046 1.00 47.66 189 GLU A C 1
ATOM 1588 O O . GLU A 1 189 ? -3.790 -1.573 -29.049 1.00 47.66 189 GLU A O 1
ATOM 1593 N N . ASP A 1 190 ? -3.471 -1.588 -26.832 1.00 51.69 190 ASP A N 1
ATOM 1594 C CA . ASP A 1 190 ? -4.179 -0.327 -26.617 1.00 51.69 190 ASP A CA 1
ATOM 1595 C C . ASP A 1 190 ? -3.315 0.858 -27.075 1.00 51.69 190 ASP A C 1
ATOM 1597 O O . ASP A 1 190 ? -2.601 1.512 -26.310 1.00 51.69 190 ASP A O 1
ATOM 1601 N N . THR A 1 191 ? -3.414 1.180 -28.367 1.00 44.56 191 THR A N 1
ATOM 1602 C CA . THR A 1 191 ? -2.869 2.392 -28.995 1.00 44.56 191 THR A CA 1
ATOM 1603 C C . THR A 1 191 ? -3.654 3.634 -28.571 1.00 44.56 191 THR A C 1
ATOM 1605 O O . THR A 1 191 ? -4.162 4.387 -29.406 1.00 44.56 191 THR A O 1
ATOM 1608 N N . ILE A 1 192 ? -3.805 3.871 -27.272 1.00 48.69 192 ILE A N 1
ATOM 1609 C CA . ILE A 1 192 ? -4.362 5.134 -26.805 1.00 48.69 192 ILE A CA 1
ATOM 1610 C C . ILE A 1 192 ? -3.208 6.134 -26.805 1.00 48.69 192 ILE A C 1
ATOM 1612 O O . ILE A 1 192 ? -2.181 5.937 -26.169 1.00 48.69 192 ILE A O 1
ATOM 1616 N N . ASN A 1 193 ? -3.347 7.208 -27.576 1.00 47.81 193 ASN A N 1
ATOM 1617 C CA . ASN A 1 193 ? -2.315 8.221 -27.805 1.00 47.81 193 ASN A CA 1
ATOM 1618 C C . ASN A 1 193 ? -2.173 9.147 -26.574 1.00 47.81 193 ASN A C 1
ATOM 1620 O O . ASN A 1 193 ? -2.366 10.360 -26.649 1.00 47.81 193 ASN A O 1
ATOM 1624 N N . ILE A 1 194 ? -1.931 8.563 -25.397 1.00 53.88 194 ILE A N 1
ATOM 1625 C CA . ILE A 1 194 ? -1.810 9.274 -24.128 1.00 53.88 194 ILE A CA 1
ATOM 1626 C C . ILE A 1 194 ? -0.331 9.416 -23.797 1.00 53.88 194 ILE A C 1
ATOM 1628 O O . ILE A 1 194 ? 0.397 8.448 -23.571 1.00 53.88 194 ILE A O 1
ATOM 1632 N N . ASN A 1 195 ? 0.109 10.669 -23.720 1.00 55.53 1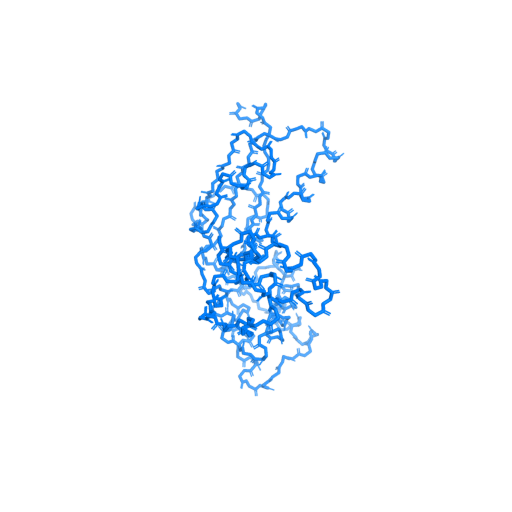95 ASN A N 1
ATOM 1633 C CA . ASN A 1 195 ? 1.417 11.019 -23.187 1.00 55.53 195 ASN A CA 1
ATOM 1634 C C . ASN A 1 195 ? 1.587 10.380 -21.792 1.00 55.53 195 ASN A C 1
ATOM 1636 O O . ASN A 1 195 ? 0.812 10.690 -20.884 1.00 55.53 195 ASN A O 1
ATOM 1640 N N . ASN A 1 196 ? 2.636 9.564 -21.617 1.00 59.62 196 ASN A N 1
ATOM 1641 C CA . ASN A 1 196 ? 3.057 8.879 -20.376 1.00 59.62 196 ASN A CA 1
ATOM 1642 C C . ASN A 1 196 ? 2.482 7.474 -20.092 1.00 59.62 196 ASN A C 1
ATOM 1644 O O . ASN A 1 196 ? 2.644 6.997 -18.971 1.00 59.62 196 ASN A O 1
ATOM 1648 N N . LEU A 1 197 ? 1.887 6.769 -21.062 1.00 61.44 197 LEU A N 1
ATOM 1649 C CA . LEU A 1 197 ? 1.536 5.346 -20.869 1.00 61.44 197 LEU A CA 1
ATOM 1650 C C . LEU A 1 197 ? 2.760 4.460 -20.581 1.00 61.44 197 LEU A C 1
ATOM 1652 O O . LEU A 1 197 ? 2.694 3.569 -19.743 1.00 61.44 197 LEU A O 1
ATOM 1656 N N . ASP A 1 198 ? 3.911 4.791 -21.169 1.00 60.94 198 ASP A N 1
ATOM 1657 C CA . ASP A 1 198 ? 5.188 4.108 -20.910 1.00 60.94 198 ASP A CA 1
ATOM 1658 C C . ASP A 1 198 ? 5.687 4.229 -19.454 1.00 60.94 198 ASP A C 1
ATOM 1660 O O . ASP A 1 198 ? 6.659 3.566 -19.078 1.00 60.94 198 ASP A O 1
ATOM 1664 N N . ASP A 1 199 ? 5.084 5.118 -18.654 1.00 65.88 199 ASP A N 1
ATOM 1665 C CA . ASP A 1 199 ? 5.405 5.312 -17.235 1.00 65.88 199 ASP A CA 1
ATOM 1666 C C . ASP A 1 199 ? 4.477 4.526 -16.300 1.00 65.88 199 ASP A C 1
ATOM 1668 O O . ASP A 1 199 ? 4.690 4.555 -15.085 1.00 65.88 199 ASP A O 1
ATOM 1672 N N . VAL A 1 200 ? 3.465 3.833 -16.837 1.00 72.19 200 VAL A N 1
ATOM 1673 C CA . VAL A 1 200 ? 2.602 2.953 -16.044 1.00 72.19 200 VAL A CA 1
ATOM 1674 C C . VAL A 1 200 ? 3.363 1.673 -15.743 1.00 72.19 200 VAL A C 1
ATOM 1676 O O . VAL A 1 200 ? 3.905 1.009 -16.624 1.00 72.19 200 VAL A O 1
ATOM 1679 N N . ILE A 1 201 ? 3.430 1.356 -14.460 1.00 76.31 201 ILE A N 1
ATOM 1680 C CA . ILE A 1 201 ? 4.156 0.215 -13.919 1.00 76.31 201 ILE A CA 1
ATOM 1681 C C . ILE A 1 201 ? 3.222 -0.436 -12.899 1.00 76.31 201 ILE A C 1
ATOM 1683 O O . ILE A 1 201 ? 2.497 0.310 -12.228 1.00 76.31 201 ILE A O 1
ATOM 1687 N N . PRO A 1 202 ? 3.244 -1.773 -12.735 1.00 78.50 202 PRO A N 1
ATOM 1688 C CA . PRO A 1 202 ? 2.592 -2.410 -11.596 1.00 78.50 202 PRO A CA 1
ATOM 1689 C C . PRO A 1 202 ? 2.883 -1.645 -10.293 1.00 78.50 202 PRO A C 1
ATOM 1691 O O . PRO A 1 202 ? 3.987 -1.134 -10.085 1.00 78.50 202 PRO A O 1
ATOM 1694 N N . GLY A 1 203 ? 1.863 -1.442 -9.462 1.00 78.00 203 GLY A N 1
ATOM 1695 C CA . GLY A 1 203 ? 1.936 -0.712 -8.194 1.00 78.00 203 GLY A CA 1
ATOM 1696 C C . GLY A 1 203 ? 2.030 0.815 -8.313 1.00 78.00 203 GLY A C 1
ATOM 1697 O O . GLY A 1 203 ? 2.034 1.508 -7.292 1.00 78.00 203 GLY A O 1
ATOM 1698 N N . LYS A 1 204 ? 2.096 1.368 -9.529 1.00 82.62 204 LYS A N 1
ATOM 1699 C CA . LYS A 1 204 ? 2.045 2.812 -9.800 1.00 82.62 204 LYS A CA 1
ATOM 1700 C C . LYS A 1 204 ? 1.049 3.091 -10.931 1.00 82.62 204 LYS A C 1
ATOM 1702 O O . LYS A 1 204 ? 1.466 3.346 -12.065 1.00 82.62 204 LYS A O 1
ATOM 1707 N N . PRO A 1 205 ? -0.260 3.089 -10.630 1.00 85.81 205 PRO A N 1
ATOM 1708 C CA . PRO A 1 205 ? -1.276 3.343 -11.637 1.00 85.81 205 PRO A CA 1
ATOM 1709 C C . PRO A 1 205 ? -1.256 4.814 -12.057 1.00 85.81 205 PRO A C 1
ATOM 1711 O O . PRO A 1 205 ? -0.999 5.722 -11.254 1.00 85.81 205 PRO A O 1
ATOM 1714 N N . LEU A 1 206 ? -1.590 5.066 -13.319 1.00 86.00 206 LEU A N 1
ATOM 1715 C CA . LEU A 1 206 ? -1.728 6.421 -13.842 1.00 86.00 206 LEU A CA 1
ATOM 1716 C C . LEU A 1 206 ? -3.199 6.816 -13.866 1.00 86.00 206 LEU A C 1
ATOM 1718 O O . LEU A 1 206 ? -4.039 6.079 -14.367 1.00 86.00 206 LEU A O 1
ATOM 1722 N N . ILE A 1 207 ? -3.499 8.016 -13.373 1.00 86.94 207 ILE A N 1
ATOM 1723 C CA . ILE A 1 207 ? -4.830 8.613 -13.489 1.00 86.94 207 ILE A CA 1
ATOM 1724 C C . ILE A 1 207 ? -4.808 9.786 -14.467 1.00 86.94 207 ILE A C 1
ATOM 1726 O O . ILE A 1 207 ? -3.951 10.684 -14.387 1.00 86.94 207 ILE A O 1
ATOM 1730 N N . GLN A 1 208 ? -5.786 9.789 -15.367 1.00 86.06 208 GLN A N 1
ATOM 1731 C CA . GLN A 1 208 ? -6.083 10.899 -16.257 1.00 86.06 208 GLN A CA 1
ATOM 1732 C C . GLN A 1 208 ? -7.464 11.459 -15.943 1.00 86.06 208 GLN A C 1
ATOM 1734 O O . GLN A 1 208 ? -8.414 10.718 -15.717 1.00 86.06 208 GLN A O 1
ATOM 1739 N N . PHE A 1 209 ? -7.550 12.784 -15.923 1.00 85.81 209 PHE A N 1
ATOM 1740 C CA . PHE A 1 209 ? -8.764 13.515 -15.607 1.00 85.81 209 PHE A CA 1
ATOM 1741 C C . PHE A 1 209 ? -9.304 14.192 -16.865 1.00 85.81 209 PHE A C 1
ATOM 1743 O O . PHE A 1 209 ? -8.539 14.795 -17.620 1.00 85.81 209 PHE A O 1
ATOM 1750 N N . PHE A 1 210 ? -10.618 14.125 -17.052 1.00 83.19 210 PHE A N 1
ATOM 1751 C CA . PHE A 1 210 ? -11.342 14.706 -18.174 1.00 83.19 210 PHE A CA 1
ATOM 1752 C C . PHE A 1 210 ? -12.458 15.630 -17.667 1.00 83.19 210 PHE A C 1
ATOM 1754 O O . PHE A 1 210 ? -13.054 15.420 -16.605 1.00 83.19 210 PHE A O 1
ATOM 1761 N N . SER A 1 211 ? -12.711 16.701 -18.417 1.00 79.50 211 SER A N 1
ATOM 1762 C CA . SER A 1 211 ? -13.892 17.550 -18.234 1.00 79.50 211 SER A CA 1
ATOM 1763 C C . SER A 1 211 ? -15.014 17.064 -19.152 1.00 79.50 211 SER A C 1
ATOM 1765 O O . SER A 1 211 ? -14.738 16.690 -20.290 1.00 79.50 211 SER A O 1
ATOM 1767 N N . ASN A 1 212 ? -16.276 17.133 -18.717 1.00 64.31 212 ASN A N 1
ATOM 1768 C CA . ASN A 1 212 ? -17.423 16.723 -19.549 1.00 64.31 212 ASN A CA 1
ATOM 1769 C C . ASN A 1 212 ? -17.528 17.498 -20.876 1.00 64.31 212 ASN A C 1
ATOM 1771 O O . ASN A 1 212 ? -18.173 17.035 -21.799 1.00 64.31 212 ASN A O 1
ATOM 1775 N N . SER A 1 213 ? -16.857 18.646 -21.012 1.00 53.38 213 SER A N 1
ATOM 1776 C CA . SER A 1 213 ? -16.803 19.430 -22.253 1.00 53.38 213 SER A CA 1
ATOM 1777 C C . SER A 1 213 ? -15.801 18.913 -23.299 1.00 53.38 213 SER A C 1
ATOM 1779 O O . SER A 1 213 ? -15.484 19.643 -24.229 1.00 53.38 213 SER A O 1
ATOM 1781 N N . SER A 1 214 ? -15.189 17.744 -23.092 1.00 48.91 214 SER A N 1
ATOM 1782 C CA . SER A 1 214 ? -14.117 17.201 -23.950 1.00 48.91 214 SER A CA 1
ATOM 1783 C C . SER A 1 214 ? -14.346 15.744 -24.373 1.00 48.91 214 SER A C 1
ATOM 1785 O O . SER A 1 214 ? -13.403 15.092 -24.811 1.00 48.91 214 SER A O 1
ATOM 1787 N N . MET A 1 215 ? -15.571 15.232 -24.207 1.00 41.28 215 MET A N 1
ATOM 1788 C CA . MET A 1 215 ? -15.996 13.924 -24.729 1.00 41.28 215 MET A CA 1
ATOM 1789 C C . MET A 1 215 ? -16.874 14.025 -25.993 1.00 41.28 215 MET A C 1
ATOM 1791 O O . MET A 1 215 ? -17.335 12.990 -26.466 1.00 41.28 215 MET A O 1
ATOM 1795 N N . ASP A 1 216 ? -17.038 15.233 -26.548 1.00 31.69 216 ASP A N 1
ATOM 1796 C CA . ASP A 1 216 ? -17.628 15.477 -27.875 1.00 31.69 216 ASP A CA 1
ATOM 1797 C C . ASP A 1 216 ? -16.536 15.729 -28.927 1.00 31.69 216 ASP A C 1
ATOM 1799 O O . ASP A 1 216 ? -15.573 16.476 -28.611 1.00 31.69 216 ASP A O 1
#

Radius of gyration: 23.7 Å; chains: 1; bounding box: 51×40×65 Å

Foldseek 3Di:
DVVLLLVLLVCCVPCVVVSQVSVCVVPPPDGSVPDDHDDDDDDDPQVVVLVVLVVVQLVVVQVVQVVCCVVPVDDFAEKEKEAEPDADPLLVVLLVVQVVCCVVPVDGDDLVVVLVVSVPDPSDPPVCSVVSSVSNVVLNVQCVVVVNPSCCSVCVHPDDNQVSCVVCVVVSCVSNVHNYYHYDYDDPPPPPVDPCPNVHDHSHMDMDTDHPVPPD